Protein AF-A0A815MM92-F1 (afdb_monomer_lite)

Sequence (259 aa):
MQCITGAAGADNVPTDFCNRILTKQRSFNWAVLPDKPSSIDGNVRPFAVLITIRGVHNRTDYNSYNEYYMNVKNFFNSYIKQHAPEHLKHAWFSSPNFAFYGVQRELLSGSSSSLLVSLGIALVVLFLTSGNLFIAVYALITVTFAIAITVSVFVVLEWELGIIEGIVIVMAVGLSVDFVVHFGVGYIHIDPTDIDNERKKIEDQSKPNGNENDSKINTLRVMYRKQQVERTTRVRGSILRVGSAVFMAAFTTFAAGFS

Radius of gyration: 35.67 Å; chains: 1; bounding box: 82×48×97 Å

Foldseek 3Di:
DKKKKKKQQDDDDDPPNVPDDFDDDPQKTKDFDWDCQDPPPSDIDGRMIIIIGDDDDDDPDLVSVVVVVVVCVVVVLVCLVPPNDPSCSRMDIDIPSVVVSVVVVCCVVVVVVVVVVVVVVQLVVLCVVVVDNVVSVVVVVVVVVLLVVLVVVCVVVVHDDDPVSVVVSVVVVVLVVVLVVLLVVQLVPDDVVQLVVVLVVLVVVLPDDDDPVVNVVSVVVSVVVSVVSSNVSSNVRSCVPRVVVSVVVVVVVVVVVVD

Secondary structure (DSSP, 8-state):
-EEEEEESS-S---TTGGGTSPPPBTTEEEEEEEPPPPTTT-PPPEEEEEEEEEE------HHHHHHHHHHHHHHHHHHHHHHS-GGGTT-EEE-HHHHHHHHHHHHHHHHHHHHHHHHHHHHHHHHHHHS-HHHHHHHHHHHHHHHHHHHHHHHHTT----HHHHHHHHHHHHHHHHHHHHHHHHHHT--HHHHHHHHHHHHHHT---S-HHHHHHHHHHHHHHHHHHHHHHHHHHHHHHHHHHHHHHHHHHHHHTT-

Organism: NCBI:txid392033

InterPro domains:
  IPR052081 Dispatched hedgehog regulator [PTHR45951] (56-190)

Structure (mmCIF, N/CA/C/O backbone):
data_AF-A0A815MM92-F1
#
_entry.id   AF-A0A815MM92-F1
#
loop_
_atom_site.group_PDB
_atom_site.id
_atom_site.type_symbol
_atom_site.label_atom_id
_atom_site.label_alt_id
_atom_site.label_comp_id
_atom_site.label_asym_id
_atom_site.label_entity_id
_atom_site.label_seq_id
_atom_site.pdbx_PDB_ins_code
_atom_site.Cartn_x
_atom_site.Cartn_y
_atom_site.Cartn_z
_atom_site.occupancy
_atom_site.B_iso_or_equiv
_atom_site.auth_seq_id
_atom_site.auth_comp_id
_atom_site.auth_asym_id
_atom_site.auth_atom_id
_atom_site.pdbx_PDB_model_num
ATOM 1 N N . MET A 1 1 ? 20.564 8.941 -23.006 1.00 37.84 1 MET A N 1
ATOM 2 C CA . MET A 1 1 ? 21.027 8.289 -24.256 1.00 37.84 1 MET A CA 1
ATOM 3 C C . MET A 1 1 ? 20.521 6.855 -24.215 1.00 37.84 1 MET A C 1
ATOM 5 O O . MET A 1 1 ? 20.951 6.124 -23.335 1.00 37.84 1 MET A O 1
ATOM 9 N N . GLN A 1 2 ? 19.529 6.485 -25.027 1.00 48.94 2 GLN A N 1
ATOM 10 C CA . GLN A 1 2 ? 18.820 5.208 -24.869 1.00 48.94 2 GLN A CA 1
ATOM 11 C C . GLN A 1 2 ? 19.195 4.261 -26.005 1.00 48.94 2 GLN A C 1
ATOM 13 O O . GLN A 1 2 ? 19.052 4.624 -27.169 1.00 48.94 2 GLN A O 1
ATOM 18 N N . CYS A 1 3 ? 19.697 3.073 -25.678 1.00 48.16 3 CYS A N 1
ATOM 19 C CA . CYS A 1 3 ? 19.931 2.019 -26.659 1.00 48.16 3 CYS A CA 1
ATOM 20 C C . CYS A 1 3 ? 18.676 1.145 -26.746 1.00 48.16 3 CYS A C 1
ATOM 22 O O . CYS A 1 3 ? 18.177 0.666 -25.725 1.00 48.16 3 CYS A O 1
ATOM 24 N N . ILE A 1 4 ? 18.164 0.966 -27.958 1.00 52.31 4 ILE A N 1
ATOM 25 C CA . ILE A 1 4 ? 17.182 -0.065 -28.287 1.00 52.31 4 ILE A CA 1
ATOM 26 C C . ILE A 1 4 ? 17.974 -1.217 -28.883 1.00 52.31 4 ILE A C 1
ATOM 28 O O . ILE A 1 4 ? 18.659 -1.017 -29.884 1.00 52.31 4 ILE A O 1
ATOM 32 N N . THR A 1 5 ? 17.919 -2.382 -28.252 1.00 58.59 5 THR A N 1
ATOM 33 C CA . THR A 1 5 ? 18.541 -3.621 -28.714 1.00 58.59 5 THR A CA 1
ATOM 34 C C . THR A 1 5 ? 17.476 -4.506 -29.349 1.00 58.59 5 THR A C 1
ATOM 36 O O . THR A 1 5 ? 16.419 -4.715 -28.760 1.00 58.59 5 THR A O 1
ATOM 39 N N . GLY A 1 6 ? 17.729 -5.027 -30.546 1.00 55.09 6 GLY A N 1
ATOM 40 C CA . GLY A 1 6 ? 16.893 -6.061 -31.154 1.00 55.09 6 GLY A CA 1
ATOM 41 C C . GLY A 1 6 ? 17.712 -7.302 -31.458 1.00 55.09 6 GLY A C 1
ATOM 42 O O . GLY A 1 6 ? 18.762 -7.172 -32.084 1.00 55.09 6 GLY A O 1
ATOM 43 N N . ALA A 1 7 ? 17.257 -8.469 -30.998 1.00 56.56 7 ALA A N 1
ATOM 44 C CA . ALA A 1 7 ? 17.888 -9.757 -31.269 1.00 56.56 7 ALA A CA 1
ATOM 45 C C . ALA A 1 7 ? 16.854 -10.784 -31.749 1.00 56.56 7 ALA A C 1
ATOM 47 O O . ALA A 1 7 ? 15.701 -10.773 -31.319 1.00 56.56 7 ALA A O 1
ATOM 48 N N . ALA A 1 8 ? 17.270 -11.677 -32.643 1.00 48.94 8 ALA A N 1
ATOM 49 C CA . ALA A 1 8 ? 16.537 -12.897 -32.965 1.00 48.94 8 ALA A CA 1
ATOM 50 C C . ALA A 1 8 ? 17.222 -14.067 -32.245 1.00 48.94 8 ALA A C 1
ATOM 52 O O . ALA A 1 8 ? 18.425 -14.252 -32.415 1.00 48.94 8 ALA A O 1
ATOM 53 N N . GLY A 1 9 ? 16.468 -14.818 -31.434 1.00 45.91 9 GLY A N 1
ATOM 54 C CA . GLY A 1 9 ? 16.917 -16.091 -30.857 1.00 45.91 9 GLY A CA 1
ATOM 55 C C . GLY A 1 9 ? 17.782 -16.048 -29.590 1.00 45.91 9 GLY A C 1
ATOM 56 O O . GLY A 1 9 ? 18.390 -17.060 -29.296 1.00 45.91 9 GLY A O 1
ATOM 57 N N . ALA A 1 10 ? 17.861 -14.942 -28.837 1.00 44.91 10 ALA A N 1
ATOM 58 C CA . ALA A 1 10 ? 18.648 -14.885 -27.593 1.00 44.91 10 ALA A CA 1
ATOM 59 C C . ALA A 1 10 ? 17.791 -14.558 -26.359 1.00 44.91 10 ALA A C 1
ATOM 61 O O . ALA A 1 10 ? 17.026 -13.597 -26.384 1.00 44.91 10 ALA A O 1
ATOM 62 N N . ASP A 1 11 ? 17.971 -15.316 -25.276 1.00 41.22 11 ASP A N 1
ATOM 63 C CA . ASP A 1 11 ? 17.104 -15.259 -24.090 1.00 41.22 11 ASP A CA 1
ATOM 64 C C . ASP A 1 11 ? 17.710 -14.408 -22.959 1.00 41.22 11 ASP A C 1
ATOM 66 O O . ASP A 1 11 ? 16.995 -14.000 -22.053 1.00 41.22 11 ASP A O 1
ATOM 70 N N . ASN A 1 12 ? 19.023 -14.131 -22.982 1.00 48.09 12 ASN A N 1
ATOM 71 C CA . ASN A 1 12 ? 19.742 -13.499 -21.866 1.00 48.09 12 ASN A CA 1
ATOM 72 C C . ASN A 1 12 ? 20.977 -12.699 -22.329 1.00 48.09 12 ASN A C 1
ATOM 74 O O . ASN A 1 12 ? 22.109 -13.176 -22.243 1.00 48.09 12 ASN A O 1
ATOM 78 N N . VAL A 1 13 ? 20.779 -11.465 -22.808 1.00 49.31 13 VAL A N 1
ATOM 79 C CA . VAL A 1 13 ? 21.885 -10.537 -23.123 1.00 49.31 13 VAL A CA 1
ATOM 80 C C . VAL A 1 13 ? 22.122 -9.595 -21.929 1.00 49.31 13 VAL A C 1
ATOM 82 O O . VAL A 1 13 ? 21.205 -8.854 -21.570 1.00 49.31 13 VAL A O 1
ATOM 85 N N . PRO A 1 14 ? 23.322 -9.581 -21.312 1.00 49.22 14 PRO A N 1
ATOM 86 C CA . PRO A 1 14 ? 23.635 -8.698 -20.185 1.00 49.22 14 PRO A CA 1
ATOM 87 C C . PRO A 1 14 ? 23.475 -7.211 -20.536 1.00 49.22 14 PRO A C 1
ATOM 89 O O . PRO A 1 14 ? 23.886 -6.769 -21.610 1.00 49.22 14 PRO A O 1
ATOM 92 N N . THR A 1 15 ? 22.942 -6.411 -19.610 1.00 49.78 15 THR A N 1
ATOM 93 C CA . THR A 1 15 ? 22.696 -4.964 -19.789 1.00 49.78 15 THR A CA 1
ATOM 94 C C . THR A 1 15 ? 23.968 -4.143 -20.049 1.00 49.78 15 THR A C 1
ATOM 96 O O . THR A 1 15 ? 23.888 -3.083 -20.666 1.00 49.78 15 THR A O 1
ATOM 99 N N . ASP A 1 16 ? 25.141 -4.655 -19.660 1.00 48.41 16 ASP A N 1
ATOM 100 C CA . ASP A 1 16 ? 26.455 -4.006 -19.825 1.00 48.41 16 ASP A CA 1
ATOM 101 C C . ASP A 1 16 ? 27.210 -4.445 -21.104 1.00 48.41 16 ASP A C 1
ATOM 103 O O . ASP A 1 16 ? 28.318 -4.000 -21.413 1.00 48.41 16 ASP A O 1
ATOM 107 N N . PHE A 1 17 ? 26.592 -5.312 -21.913 1.00 50.09 17 PHE A N 1
ATOM 108 C CA . PHE A 1 17 ? 27.175 -5.828 -23.156 1.00 50.09 17 PHE A CA 1
ATOM 109 C C . PHE A 1 17 ? 27.373 -4.737 -24.228 1.00 50.09 17 PHE A C 1
ATOM 111 O O . PHE A 1 17 ? 28.244 -4.847 -25.094 1.00 50.09 17 PHE A O 1
ATOM 118 N N . CYS A 1 18 ? 26.617 -3.637 -24.138 1.00 49.97 18 CYS A N 1
ATOM 119 C CA . CYS A 1 18 ? 26.662 -2.516 -25.080 1.00 49.97 18 CYS A CA 1
ATOM 120 C C . CYS A 1 18 ? 28.033 -1.820 -25.167 1.00 49.97 18 CYS A C 1
ATOM 122 O O . CYS A 1 18 ? 28.319 -1.187 -26.182 1.00 49.97 18 CYS A O 1
ATOM 124 N N . ASN A 1 19 ? 28.879 -1.915 -24.136 1.00 50.03 19 ASN A N 1
ATOM 125 C CA . ASN A 1 19 ? 30.126 -1.148 -24.065 1.00 50.03 19 ASN A CA 1
ATOM 126 C C . ASN A 1 19 ? 31.356 -1.862 -24.646 1.00 50.03 19 ASN A C 1
ATOM 128 O O . ASN A 1 19 ? 32.347 -1.192 -24.929 1.00 50.03 19 ASN A O 1
ATOM 132 N N . ARG A 1 20 ? 31.332 -3.191 -24.827 1.00 48.69 20 ARG A N 1
ATOM 133 C CA . ARG A 1 20 ? 32.568 -3.960 -25.082 1.00 48.69 20 ARG A CA 1
ATOM 134 C C . ARG A 1 20 ? 32.818 -4.407 -26.526 1.00 48.69 20 ARG A C 1
ATOM 136 O O . ARG A 1 20 ? 33.967 -4.703 -26.828 1.00 48.69 20 ARG A O 1
ATOM 143 N N . ILE A 1 21 ? 31.811 -4.476 -27.409 1.00 49.16 21 ILE A N 1
ATOM 144 C CA . ILE A 1 21 ? 31.957 -5.196 -28.704 1.00 49.16 21 ILE A CA 1
ATOM 145 C C . ILE A 1 21 ? 31.565 -4.375 -29.955 1.00 49.16 21 ILE A C 1
ATOM 147 O O . ILE A 1 21 ? 31.746 -4.825 -31.082 1.00 49.16 21 ILE A O 1
ATOM 151 N N . LEU A 1 22 ? 31.076 -3.139 -29.823 1.00 48.75 22 LEU A N 1
ATOM 152 C CA . LEU A 1 22 ? 30.512 -2.419 -30.974 1.00 48.75 22 LEU A CA 1
ATOM 153 C C . LEU A 1 22 ? 31.569 -1.674 -31.814 1.00 48.75 22 LEU A C 1
ATOM 155 O O . LEU A 1 22 ? 32.159 -0.690 -31.367 1.00 48.75 22 LEU A O 1
ATOM 159 N N . THR A 1 23 ? 31.739 -2.083 -33.076 1.00 49.56 23 THR A N 1
ATOM 160 C CA . THR A 1 23 ? 32.402 -1.274 -34.112 1.00 49.56 23 THR A CA 1
ATOM 161 C C . THR A 1 23 ? 31.518 -0.084 -34.487 1.00 49.56 23 THR A C 1
ATOM 163 O O . THR A 1 23 ? 30.346 -0.240 -34.828 1.00 49.56 23 THR A O 1
ATOM 166 N N . LYS A 1 24 ? 32.077 1.124 -34.386 1.00 40.59 24 LYS A N 1
ATOM 167 C CA . LYS A 1 24 ? 31.348 2.399 -34.403 1.00 40.59 24 LYS A CA 1
ATOM 168 C C . LYS A 1 24 ? 31.185 2.934 -35.828 1.00 40.59 24 LYS A C 1
ATOM 170 O O . LYS A 1 24 ? 32.172 3.327 -36.442 1.00 40.59 24 LYS A O 1
ATOM 175 N N . GLN A 1 25 ? 29.951 3.082 -36.311 1.00 39.94 25 GLN A N 1
ATOM 176 C CA . GLN A 1 25 ? 29.673 3.870 -37.518 1.00 39.94 25 GLN A CA 1
ATOM 177 C C . GLN A 1 25 ? 28.360 4.656 -37.349 1.00 39.94 25 GLN A C 1
ATOM 179 O O . GLN A 1 25 ? 27.300 4.074 -37.189 1.00 39.94 25 GLN A O 1
ATOM 184 N N . ARG A 1 26 ? 28.466 5.998 -37.290 1.00 48.41 26 ARG A N 1
ATOM 185 C CA . ARG A 1 26 ? 27.377 7.009 -37.215 1.00 48.41 26 ARG A CA 1
ATOM 186 C C . ARG A 1 26 ? 26.007 6.481 -36.713 1.00 48.41 26 ARG A C 1
ATOM 188 O O . ARG A 1 26 ? 25.155 6.110 -37.501 1.00 48.41 26 ARG A O 1
ATOM 195 N N . SER A 1 27 ? 25.810 6.522 -35.390 1.00 53.69 27 SER A N 1
ATOM 196 C CA . SER A 1 27 ? 24.555 6.283 -34.631 1.00 53.69 27 SER A CA 1
ATOM 197 C C . SER A 1 27 ? 23.902 4.890 -34.659 1.00 53.69 27 SER A C 1
ATOM 199 O O . SER A 1 27 ? 23.012 4.649 -33.839 1.00 53.69 27 SER A O 1
ATOM 201 N N . PHE A 1 28 ? 24.381 3.967 -35.491 1.00 57.97 28 PHE A N 1
ATOM 202 C CA . PHE A 1 28 ? 23.883 2.598 -35.612 1.00 57.97 28 PHE A CA 1
ATOM 203 C C . PHE A 1 28 ? 25.017 1.614 -35.326 1.00 57.97 28 PHE A C 1
ATOM 205 O O . PHE A 1 28 ? 26.075 1.699 -35.945 1.00 57.97 28 PHE A O 1
ATOM 212 N N . ASN A 1 29 ? 24.820 0.675 -34.400 1.00 66.12 29 ASN A N 1
ATOM 213 C CA . ASN A 1 29 ? 25.790 -0.407 -34.217 1.00 66.12 29 ASN A CA 1
ATOM 214 C C . ASN A 1 29 ? 25.081 -1.749 -34.290 1.00 66.12 29 ASN A C 1
ATOM 216 O O . ASN A 1 29 ? 24.009 -1.913 -33.709 1.00 66.12 29 ASN A O 1
ATOM 220 N N . TRP A 1 30 ? 25.703 -2.712 -34.951 1.00 68.31 30 TRP A N 1
ATOM 221 C CA . TRP A 1 30 ? 25.217 -4.078 -35.032 1.00 68.31 30 TRP A CA 1
ATOM 222 C C . TRP A 1 30 ? 26.349 -5.036 -34.673 1.00 68.31 30 TRP A C 1
ATOM 224 O O . TRP A 1 30 ? 27.524 -4.715 -34.852 1.00 68.31 30 TRP A O 1
ATOM 234 N N . ALA A 1 31 ? 25.996 -6.193 -34.134 1.00 67.31 31 ALA A N 1
ATOM 235 C CA . ALA A 1 31 ? 26.934 -7.259 -33.824 1.00 67.31 31 ALA A CA 1
ATOM 236 C C . ALA A 1 31 ? 26.281 -8.606 -34.119 1.00 67.31 31 ALA A C 1
ATOM 238 O O . ALA A 1 31 ? 25.081 -8.781 -33.912 1.00 67.31 31 ALA A O 1
ATOM 239 N N . VAL A 1 32 ? 27.072 -9.563 -34.590 1.00 68.94 32 VAL A N 1
ATOM 240 C CA . VAL A 1 32 ? 26.635 -10.948 -34.767 1.00 68.94 32 VAL A CA 1
ATOM 241 C C . VAL A 1 32 ? 27.245 -11.758 -33.637 1.00 68.94 32 VAL A C 1
ATOM 243 O O . VAL A 1 32 ? 28.461 -11.750 -33.452 1.00 68.94 32 VAL A O 1
ATOM 246 N N . LEU A 1 33 ? 26.394 -12.409 -32.852 1.00 66.75 33 LEU A N 1
ATOM 247 C CA . LEU A 1 33 ? 26.808 -13.259 -31.752 1.00 66.75 33 LEU A CA 1
ATOM 248 C C . LEU A 1 33 ? 27.174 -14.643 -32.301 1.00 66.75 33 LEU A C 1
ATOM 250 O O . LEU A 1 33 ? 26.326 -15.285 -32.932 1.00 66.75 33 LEU A O 1
ATOM 254 N N . PRO A 1 34 ? 28.418 -15.098 -32.091 1.00 64.12 34 PRO A N 1
ATOM 255 C CA . PRO A 1 34 ? 28.815 -16.452 -32.437 1.00 64.12 34 PRO A CA 1
ATOM 256 C C . PRO A 1 34 ? 28.162 -17.469 -31.494 1.00 64.12 34 PRO A C 1
ATOM 258 O O . PRO A 1 34 ? 28.028 -17.217 -30.296 1.00 64.12 34 PRO A O 1
ATOM 261 N N . ASP A 1 35 ? 27.790 -18.626 -32.033 1.00 64.75 35 ASP A N 1
ATOM 262 C CA . ASP A 1 35 ? 27.445 -19.814 -31.254 1.00 64.75 35 ASP A CA 1
ATOM 263 C C . ASP A 1 35 ? 28.711 -20.467 -30.666 1.00 64.75 35 ASP A C 1
ATOM 265 O O . ASP A 1 35 ? 29.841 -20.170 -31.077 1.00 64.75 35 ASP A O 1
ATOM 269 N N . LYS A 1 36 ? 28.540 -21.401 -29.726 1.00 64.69 36 LYS A N 1
ATOM 270 C CA . LYS A 1 36 ? 29.633 -22.283 -29.300 1.00 64.69 36 LYS A CA 1
ATOM 271 C C . LYS A 1 36 ? 30.181 -23.041 -30.521 1.00 64.69 36 LYS A C 1
ATOM 273 O O . LYS A 1 36 ? 29.403 -23.444 -31.388 1.00 64.69 36 LYS A O 1
ATOM 278 N N . PRO A 1 37 ? 31.507 -23.253 -30.611 1.00 64.62 37 PRO A N 1
ATOM 279 C CA . PRO A 1 37 ? 32.090 -23.992 -31.722 1.00 64.62 37 PRO A CA 1
ATOM 280 C C . PRO A 1 37 ? 31.487 -25.396 -31.782 1.00 64.62 37 PRO A C 1
ATOM 282 O O . PRO A 1 37 ? 31.366 -26.083 -30.765 1.00 64.62 37 PRO A O 1
ATOM 285 N N . SER A 1 38 ? 31.084 -25.807 -32.983 1.00 62.41 38 SER A N 1
ATOM 286 C CA . SER A 1 38 ? 30.517 -27.138 -33.199 1.00 62.41 38 SER A CA 1
ATOM 287 C C . SER A 1 38 ? 31.538 -28.220 -32.830 1.00 62.41 38 SER A C 1
ATOM 289 O O . SER A 1 38 ? 32.693 -28.166 -33.247 1.00 62.41 38 SER A O 1
ATOM 291 N N . SER A 1 39 ? 31.109 -29.226 -32.063 1.00 64.56 39 SER A N 1
ATOM 292 C CA . SER A 1 39 ? 31.997 -30.306 -31.596 1.00 64.56 39 SER A CA 1
ATOM 293 C C . SER A 1 39 ? 32.504 -31.225 -32.718 1.00 6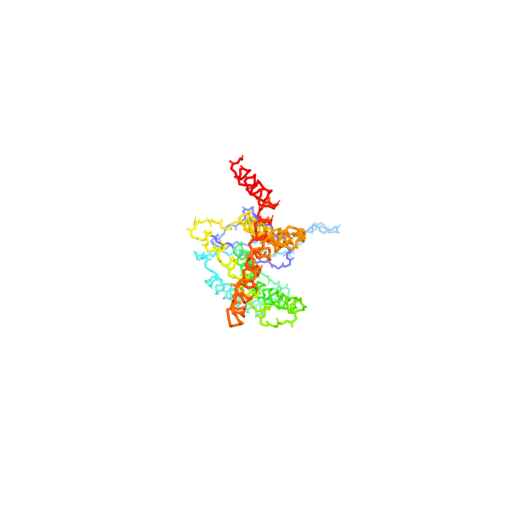4.56 39 SER A C 1
ATOM 295 O O . SER A 1 39 ? 33.361 -32.064 -32.461 1.00 64.56 39 SER A O 1
ATOM 297 N N . ILE A 1 40 ? 31.951 -31.100 -33.928 1.00 69.62 40 ILE A N 1
ATOM 298 C CA . ILE A 1 40 ? 32.231 -31.968 -35.080 1.00 69.62 40 ILE A CA 1
ATOM 299 C C . ILE A 1 40 ? 33.187 -31.271 -36.061 1.00 69.62 40 ILE A C 1
ATOM 301 O O . ILE A 1 40 ? 34.144 -31.891 -36.518 1.00 69.62 40 ILE A O 1
ATOM 305 N N . ASP A 1 41 ? 32.988 -29.973 -36.321 1.00 77.06 41 ASP A N 1
ATOM 306 C CA . ASP A 1 41 ? 33.691 -29.258 -37.397 1.00 77.06 41 ASP A CA 1
ATOM 307 C C . ASP A 1 41 ? 34.643 -28.176 -36.854 1.00 77.06 41 ASP A C 1
ATOM 309 O O . ASP A 1 41 ? 35.378 -27.548 -37.615 1.00 77.06 41 ASP A O 1
ATOM 313 N N . GLY A 1 42 ? 34.564 -27.861 -35.554 1.00 72.50 42 GLY A N 1
ATOM 314 C CA . GLY A 1 42 ? 35.261 -26.733 -34.923 1.00 72.50 42 GLY A CA 1
ATOM 315 C C . GLY A 1 42 ? 34.789 -25.350 -35.396 1.00 72.50 42 GLY A C 1
ATOM 316 O O . GLY A 1 42 ? 35.248 -24.333 -34.879 1.00 72.50 42 GLY A O 1
ATOM 317 N N . ASN A 1 43 ? 33.864 -25.291 -36.360 1.00 70.88 43 ASN A N 1
ATOM 318 C CA . ASN A 1 43 ? 33.441 -24.048 -36.988 1.00 70.88 43 ASN A CA 1
ATOM 319 C C . ASN A 1 43 ? 32.397 -23.312 -36.135 1.00 70.88 43 ASN A C 1
ATOM 321 O O . ASN A 1 43 ? 31.522 -23.936 -35.519 1.00 70.88 43 ASN A O 1
ATOM 325 N N . VAL A 1 44 ? 32.486 -21.982 -36.133 1.00 70.31 44 VAL A N 1
ATOM 326 C CA . VAL A 1 44 ? 31.617 -21.074 -35.375 1.00 70.31 44 VAL A CA 1
ATOM 327 C C . VAL A 1 44 ? 30.521 -20.553 -36.298 1.00 70.31 44 VAL A C 1
ATOM 329 O O . VAL A 1 44 ? 30.804 -19.950 -37.333 1.00 70.31 44 VAL A O 1
ATOM 332 N N . ARG A 1 45 ? 29.257 -20.783 -35.935 1.00 74.00 45 ARG A N 1
ATOM 333 C CA . ARG A 1 45 ? 28.092 -20.322 -36.704 1.00 74.00 45 ARG A CA 1
ATOM 334 C C . ARG A 1 45 ? 27.462 -19.106 -36.017 1.00 74.00 45 ARG A C 1
ATOM 336 O O . ARG A 1 45 ? 27.545 -19.004 -34.796 1.00 74.00 45 ARG A O 1
ATOM 343 N N . PRO A 1 46 ? 26.859 -18.165 -36.759 1.00 69.31 46 PRO A N 1
ATOM 344 C CA . PRO A 1 46 ? 26.155 -17.046 -36.147 1.00 69.31 46 PRO A CA 1
ATOM 345 C C . PRO A 1 46 ? 24.849 -17.531 -35.501 1.00 69.31 46 PRO A C 1
ATOM 347 O O . PRO A 1 46 ? 24.027 -18.152 -36.169 1.00 69.31 46 PRO A O 1
ATOM 350 N N . PHE A 1 47 ? 24.665 -17.235 -34.215 1.00 73.06 47 PHE A N 1
ATOM 351 C CA . PHE A 1 47 ? 23.486 -17.622 -33.433 1.00 73.06 47 PHE A CA 1
ATOM 352 C C . PHE A 1 47 ? 22.434 -16.508 -33.380 1.00 73.06 47 PHE A C 1
ATOM 354 O O . PHE A 1 47 ? 21.244 -16.767 -33.532 1.00 73.06 47 PHE A O 1
ATOM 361 N N . ALA A 1 48 ? 22.868 -15.257 -33.202 1.00 73.00 48 ALA A N 1
ATOM 362 C CA . ALA A 1 48 ? 21.966 -14.116 -33.079 1.00 73.00 48 ALA A CA 1
ATOM 363 C C . ALA A 1 48 ? 22.560 -12.854 -33.710 1.00 73.00 48 ALA A C 1
ATOM 365 O O . ALA A 1 48 ? 23.772 -12.652 -33.723 1.00 73.00 48 ALA A O 1
ATOM 366 N N . VAL A 1 49 ? 21.694 -11.974 -34.210 1.00 74.75 49 VAL A N 1
ATOM 367 C CA . VAL A 1 49 ? 22.078 -10.651 -34.717 1.00 74.75 49 VAL A CA 1
ATOM 368 C C . VAL A 1 49 ? 21.513 -9.603 -33.777 1.00 74.75 49 VAL A C 1
ATOM 370 O O . VAL A 1 49 ? 20.303 -9.553 -33.587 1.00 74.75 49 VAL A O 1
ATOM 373 N N . LEU A 1 50 ? 22.382 -8.779 -33.201 1.00 73.75 50 LEU A N 1
ATOM 374 C CA . LEU A 1 50 ? 22.023 -7.667 -32.336 1.00 73.75 50 LEU A CA 1
ATOM 375 C C . LEU A 1 50 ? 22.080 -6.367 -33.130 1.00 73.75 50 LEU A C 1
ATOM 377 O O . LEU A 1 50 ? 23.127 -6.015 -33.671 1.00 73.75 50 LEU A O 1
ATOM 381 N N . ILE A 1 51 ? 20.983 -5.621 -33.145 1.00 76.31 51 ILE A N 1
ATOM 382 C CA . ILE A 1 51 ? 20.920 -4.279 -33.722 1.00 76.31 51 ILE A CA 1
ATOM 383 C C . ILE A 1 51 ? 20.705 -3.276 -32.596 1.00 76.31 51 ILE A C 1
ATOM 385 O O . ILE A 1 51 ? 19.789 -3.436 -31.793 1.00 76.31 51 ILE A O 1
ATOM 389 N N . THR A 1 52 ? 21.544 -2.243 -32.541 1.00 71.44 52 THR A N 1
ATOM 390 C CA . THR A 1 52 ? 21.461 -1.170 -31.549 1.00 71.44 52 THR A CA 1
ATOM 391 C C . THR A 1 52 ? 21.162 0.167 -32.211 1.00 71.44 52 THR A C 1
ATOM 393 O O . THR A 1 52 ? 21.894 0.631 -33.091 1.00 71.44 52 THR A O 1
ATOM 396 N N . ILE A 1 53 ? 20.082 0.801 -31.760 1.00 72.75 53 ILE A N 1
ATOM 397 C CA . ILE A 1 53 ? 19.645 2.116 -32.232 1.00 72.75 53 ILE A CA 1
ATOM 398 C C . ILE A 1 53 ? 19.655 3.073 -31.047 1.00 72.75 53 ILE A C 1
ATOM 400 O O . ILE A 1 53 ? 19.135 2.754 -29.976 1.00 72.75 53 ILE A O 1
ATOM 404 N N . ARG A 1 54 ? 20.250 4.256 -31.226 1.00 69.94 54 ARG A N 1
ATOM 405 C CA . ARG A 1 54 ? 20.215 5.312 -30.210 1.00 69.94 54 ARG A CA 1
ATOM 406 C C . ARG A 1 54 ? 18.973 6.182 -30.380 1.00 69.94 54 ARG A C 1
ATOM 408 O O . ARG A 1 54 ? 18.889 6.956 -31.328 1.00 69.94 54 ARG A O 1
ATOM 415 N N . GLY A 1 55 ? 18.046 6.076 -29.432 1.00 66.44 55 GLY A N 1
ATOM 416 C CA . GLY A 1 55 ? 16.885 6.953 -29.289 1.00 66.44 55 GLY A CA 1
ATOM 417 C C . GLY A 1 55 ? 17.119 8.053 -28.249 1.00 66.44 55 GLY A C 1
ATOM 418 O O . GLY A 1 55 ? 17.855 7.870 -27.270 1.00 66.44 55 GLY A O 1
ATOM 419 N N . VAL A 1 56 ? 16.484 9.208 -28.457 1.00 64.25 56 VAL A N 1
ATOM 420 C CA . VAL A 1 56 ? 16.432 10.301 -27.479 1.00 64.25 56 VAL A CA 1
ATOM 421 C C . VAL A 1 56 ? 14.980 10.479 -27.049 1.00 64.25 56 VAL A C 1
ATOM 423 O O . VAL A 1 56 ? 14.208 11.153 -27.722 1.00 64.25 56 VAL A O 1
ATOM 426 N N . HIS A 1 57 ? 14.609 9.863 -25.927 1.00 67.44 57 HIS A N 1
ATOM 427 C CA . HIS A 1 57 ? 13.371 10.173 -25.221 1.00 67.44 57 HIS A CA 1
ATOM 428 C C . HIS A 1 57 ? 13.728 10.708 -23.832 1.00 67.44 57 HIS A C 1
ATOM 430 O O . HIS A 1 57 ? 14.496 10.078 -23.108 1.00 67.44 57 HIS A O 1
ATOM 436 N N . ASN A 1 58 ? 13.251 11.915 -23.513 1.00 64.00 58 ASN A N 1
ATOM 437 C CA . ASN A 1 58 ? 13.665 12.669 -22.321 1.00 64.00 58 ASN A CA 1
ATOM 438 C C . ASN A 1 58 ? 12.544 12.828 -21.280 1.00 64.00 58 ASN A C 1
ATOM 440 O O . ASN A 1 58 ? 12.753 13.473 -20.260 1.00 64.00 58 ASN A O 1
ATOM 444 N N . ARG A 1 59 ? 11.348 12.289 -21.545 1.00 70.44 59 ARG A N 1
ATOM 445 C CA . ARG A 1 59 ? 10.234 12.311 -20.587 1.00 70.44 59 ARG A CA 1
ATOM 446 C C . ARG A 1 59 ? 10.222 11.027 -19.778 1.00 70.44 59 ARG A C 1
ATOM 448 O O . ARG A 1 59 ? 10.558 9.987 -20.329 1.00 70.44 59 ARG A O 1
ATOM 455 N N . THR A 1 60 ? 9.846 11.114 -18.505 1.00 71.56 60 THR A N 1
ATOM 456 C CA . THR A 1 60 ? 9.739 9.989 -17.556 1.00 71.56 60 THR A CA 1
ATOM 457 C C . THR A 1 60 ? 8.295 9.592 -17.252 1.00 71.56 60 THR A C 1
ATOM 459 O O . THR A 1 60 ? 8.064 8.628 -16.530 1.00 71.56 60 THR A O 1
ATOM 462 N N . ASP A 1 61 ? 7.318 10.293 -17.826 1.00 82.81 61 ASP A N 1
ATOM 463 C CA . ASP A 1 61 ? 5.899 10.057 -17.561 1.00 82.81 61 ASP A CA 1
ATOM 464 C C . ASP A 1 61 ? 5.415 8.740 -18.182 1.00 82.81 61 ASP A C 1
ATOM 466 O O . ASP A 1 61 ? 5.713 8.445 -19.344 1.00 82.81 61 ASP A O 1
ATOM 470 N N . TYR A 1 62 ? 4.577 8.002 -17.447 1.00 85.31 62 TYR A N 1
ATOM 471 C CA . TYR A 1 62 ? 3.989 6.741 -17.912 1.00 85.31 62 TYR A CA 1
ATOM 472 C C . TYR A 1 62 ? 3.241 6.888 -19.241 1.00 85.31 62 TYR A C 1
ATOM 474 O O . TYR A 1 62 ? 3.457 6.103 -20.159 1.00 85.31 62 TYR A O 1
ATOM 482 N N . ASN A 1 63 ? 2.379 7.905 -19.359 1.00 87.94 63 ASN A N 1
ATOM 483 C CA . ASN A 1 63 ? 1.546 8.107 -20.548 1.00 87.94 63 ASN A CA 1
ATOM 484 C C . ASN A 1 63 ? 2.399 8.385 -21.792 1.00 87.94 63 ASN A C 1
ATOM 486 O O . ASN A 1 63 ? 2.204 7.744 -22.825 1.00 87.94 63 ASN A O 1
ATOM 490 N N . SER A 1 64 ? 3.383 9.280 -21.657 1.00 86.31 64 SER A N 1
ATOM 491 C CA . SER A 1 64 ? 4.353 9.609 -22.707 1.00 86.31 64 SER A CA 1
ATOM 492 C C . SER A 1 64 ? 5.135 8.361 -23.152 1.00 86.31 64 SER A C 1
ATOM 494 O O . SER A 1 64 ? 5.262 8.091 -24.348 1.00 86.31 64 SER A O 1
ATOM 496 N N . TYR A 1 65 ? 5.608 7.553 -22.194 1.00 85.50 65 TYR A N 1
ATOM 497 C CA . TYR A 1 65 ? 6.329 6.309 -22.478 1.00 85.50 65 TYR A CA 1
ATOM 498 C C . TYR A 1 65 ? 5.450 5.220 -23.095 1.00 85.50 65 TYR A C 1
ATOM 500 O O . TYR A 1 65 ? 5.920 4.499 -23.975 1.00 85.50 65 TYR A O 1
ATOM 508 N N . ASN A 1 66 ? 4.196 5.091 -22.657 1.00 89.69 66 ASN A N 1
ATOM 509 C CA . ASN A 1 66 ? 3.240 4.127 -23.197 1.00 89.69 66 ASN A CA 1
ATOM 510 C C . ASN A 1 66 ? 2.951 4.422 -24.673 1.00 89.69 66 ASN A C 1
ATOM 512 O O . ASN A 1 66 ? 3.017 3.516 -25.501 1.00 89.69 66 ASN A O 1
ATOM 516 N N . GLU A 1 67 ? 2.702 5.686 -25.023 1.00 88.69 67 GLU A N 1
ATOM 517 C CA . GLU A 1 67 ? 2.490 6.097 -26.413 1.00 88.69 67 GLU A CA 1
ATOM 518 C C . GLU A 1 67 ? 3.724 5.800 -27.277 1.00 88.69 67 GLU A C 1
ATOM 520 O O . GLU A 1 67 ? 3.619 5.167 -28.332 1.00 88.69 67 GLU A O 1
ATOM 525 N N . TYR A 1 68 ? 4.914 6.171 -26.796 1.00 85.56 68 TYR A N 1
ATOM 526 C CA . TYR A 1 68 ? 6.170 5.879 -27.483 1.00 85.56 68 TYR A CA 1
ATOM 527 C C . TYR A 1 68 ? 6.390 4.371 -27.679 1.00 85.56 68 TYR A C 1
ATOM 529 O O . TYR A 1 68 ? 6.683 3.924 -28.791 1.00 85.56 68 TYR A O 1
ATOM 537 N N . TYR A 1 69 ? 6.203 3.571 -26.626 1.00 86.81 69 TYR A N 1
ATOM 538 C CA . TYR A 1 69 ? 6.339 2.116 -26.678 1.00 86.81 69 TYR A CA 1
ATOM 539 C C . TYR A 1 69 ? 5.359 1.495 -27.678 1.00 86.81 69 TYR A C 1
ATOM 541 O O . TYR A 1 69 ? 5.758 0.647 -28.475 1.00 86.81 69 TYR A O 1
ATOM 549 N N . MET A 1 70 ? 4.096 1.929 -27.681 1.00 89.75 70 MET A N 1
ATOM 550 C CA . MET A 1 70 ? 3.081 1.418 -28.604 1.00 89.75 70 MET A CA 1
ATOM 551 C C . MET A 1 70 ? 3.384 1.794 -30.055 1.00 89.75 70 MET A C 1
ATOM 553 O O . MET A 1 70 ? 3.259 0.943 -30.934 1.00 89.75 70 MET A O 1
ATOM 557 N N . ASN A 1 71 ? 3.867 3.010 -30.312 1.00 89.44 71 ASN A N 1
ATOM 558 C CA . ASN A 1 71 ? 4.293 3.429 -31.648 1.00 89.44 71 ASN A CA 1
ATOM 559 C C . ASN A 1 71 ? 5.459 2.577 -32.165 1.00 89.44 71 ASN A C 1
ATOM 561 O O . ASN A 1 71 ? 5.392 2.045 -33.276 1.00 89.44 71 ASN A O 1
ATOM 565 N N . VAL A 1 72 ? 6.493 2.372 -31.342 1.00 86.88 72 VAL A N 1
ATOM 566 C CA . VAL A 1 72 ? 7.637 1.514 -31.689 1.00 86.88 72 VAL A CA 1
ATOM 567 C C . VAL A 1 72 ? 7.190 0.068 -31.896 1.00 86.88 72 VAL A C 1
ATOM 569 O O . VAL A 1 72 ? 7.565 -0.550 -32.890 1.00 86.88 72 VAL A O 1
ATOM 572 N N . LYS A 1 73 ? 6.346 -0.465 -31.008 1.00 88.38 73 LYS A N 1
ATOM 573 C CA . LYS A 1 73 ? 5.817 -1.830 -31.093 1.00 88.38 73 LYS A CA 1
ATOM 574 C C . LYS A 1 73 ? 5.006 -2.051 -32.364 1.00 88.38 73 LYS A C 1
ATOM 576 O O . LYS A 1 73 ? 5.188 -3.065 -33.034 1.00 88.38 73 LYS A O 1
ATOM 581 N N . ASN A 1 74 ? 4.126 -1.116 -32.707 1.00 91.12 74 ASN A N 1
ATOM 582 C CA . ASN A 1 74 ? 3.274 -1.209 -33.889 1.00 91.12 74 ASN A CA 1
ATOM 583 C C . ASN A 1 74 ? 4.096 -1.116 -35.174 1.00 91.12 74 ASN A C 1
ATOM 585 O O . ASN A 1 74 ? 3.902 -1.934 -36.075 1.00 91.12 74 ASN A O 1
ATOM 589 N N . PHE A 1 75 ? 5.051 -0.184 -35.234 1.00 88.19 75 PHE A N 1
ATOM 590 C CA . PHE A 1 75 ? 5.992 -0.088 -36.346 1.00 88.19 75 PHE A CA 1
ATOM 591 C C . PHE A 1 75 ? 6.808 -1.377 -36.495 1.00 88.19 75 PHE A C 1
ATOM 593 O O . PHE A 1 75 ? 6.803 -1.983 -37.563 1.00 88.19 75 PHE A O 1
ATOM 600 N N . PHE A 1 76 ? 7.443 -1.841 -35.416 1.00 86.50 76 PHE A N 1
ATOM 601 C CA . PHE A 1 76 ? 8.307 -3.020 -35.423 1.00 86.50 76 PHE A CA 1
ATOM 602 C C . PHE A 1 76 ? 7.548 -4.285 -35.835 1.00 86.50 76 PHE A C 1
ATOM 604 O O . PHE A 1 76 ? 7.965 -4.988 -36.753 1.00 86.50 76 PHE A O 1
ATOM 611 N N . ASN A 1 77 ? 6.390 -4.542 -35.224 1.00 88.38 77 ASN A N 1
ATOM 612 C CA . ASN A 1 77 ? 5.579 -5.716 -35.542 1.00 88.38 77 ASN A CA 1
ATOM 613 C C . ASN A 1 77 ? 5.073 -5.694 -36.987 1.00 88.38 77 ASN A C 1
ATOM 615 O O . ASN A 1 77 ? 5.014 -6.741 -37.629 1.00 88.38 77 ASN A O 1
ATOM 619 N N . SER A 1 78 ? 4.704 -4.521 -37.504 1.00 87.12 78 SER A N 1
ATOM 620 C CA . SER A 1 78 ? 4.254 -4.384 -38.893 1.00 87.12 78 SER A CA 1
ATOM 621 C C . SER A 1 78 ? 5.413 -4.582 -39.869 1.00 87.12 78 SER A C 1
ATOM 623 O O . SER A 1 78 ? 5.271 -5.299 -40.859 1.00 87.12 78 SER A O 1
ATOM 625 N N . TYR A 1 79 ? 6.579 -4.015 -39.555 1.00 85.31 79 TYR A N 1
ATOM 626 C CA . TYR A 1 79 ? 7.778 -4.108 -40.380 1.00 85.31 79 TYR A CA 1
ATOM 627 C C . TYR A 1 79 ? 8.302 -5.546 -40.474 1.00 85.31 79 TYR A C 1
ATOM 629 O O . TYR A 1 79 ? 8.519 -6.042 -41.578 1.00 85.31 79 TYR A O 1
ATOM 637 N N . ILE A 1 80 ? 8.429 -6.245 -39.338 1.00 86.12 80 ILE A N 1
ATOM 638 C CA . ILE A 1 80 ? 8.889 -7.641 -39.287 1.00 86.12 80 ILE A CA 1
ATOM 639 C C . ILE A 1 80 ? 7.921 -8.571 -40.025 1.00 86.12 80 ILE A C 1
ATOM 641 O O . ILE A 1 80 ? 8.357 -9.429 -40.786 1.00 86.12 80 ILE A O 1
ATOM 645 N N . LYS A 1 81 ? 6.604 -8.383 -39.876 1.00 85.75 81 LYS A N 1
ATOM 646 C CA . LYS A 1 81 ? 5.617 -9.213 -40.584 1.00 85.75 81 LYS A CA 1
ATOM 647 C C . LYS A 1 81 ? 5.690 -9.076 -42.106 1.00 85.75 81 LYS A C 1
ATOM 649 O O . LYS A 1 81 ? 5.453 -10.064 -42.795 1.00 85.75 81 LYS A O 1
ATOM 654 N N . GLN A 1 82 ? 5.982 -7.878 -42.615 1.00 85.62 82 GLN A N 1
ATOM 655 C CA . GLN A 1 82 ? 5.974 -7.590 -44.053 1.00 85.62 82 GLN A CA 1
ATOM 656 C C . GLN A 1 82 ? 7.318 -7.858 -44.740 1.00 85.62 82 GLN A C 1
ATOM 658 O O . GLN A 1 82 ? 7.330 -8.350 -45.863 1.00 85.62 82 GLN A O 1
ATOM 663 N N . HIS A 1 83 ? 8.438 -7.542 -44.083 1.00 83.25 83 HIS A N 1
ATOM 664 C CA . HIS A 1 83 ? 9.753 -7.495 -44.733 1.00 83.25 83 HIS A CA 1
ATOM 665 C C . HIS A 1 83 ? 10.744 -8.546 -44.216 1.00 83.25 83 HIS A C 1
ATOM 667 O O . HIS A 1 83 ? 11.793 -8.731 -44.833 1.00 83.25 83 HIS A O 1
ATOM 673 N N . ALA A 1 84 ? 10.465 -9.228 -43.096 1.00 85.19 84 ALA A N 1
ATOM 674 C CA . ALA A 1 84 ? 11.408 -10.200 -42.550 1.00 85.19 84 ALA A CA 1
ATOM 675 C C . ALA A 1 84 ? 11.250 -11.589 -43.204 1.00 85.19 84 ALA A C 1
ATOM 677 O O . ALA A 1 84 ? 10.126 -12.091 -43.333 1.00 85.19 84 ALA A O 1
ATOM 678 N N . PRO A 1 85 ? 12.365 -12.258 -43.560 1.00 85.25 85 PRO A N 1
ATOM 679 C CA . PRO A 1 85 ? 12.342 -13.655 -43.981 1.00 85.25 85 PRO A CA 1
ATOM 680 C C . PRO A 1 85 ? 11.843 -14.554 -42.843 1.00 85.25 85 PRO A C 1
ATOM 682 O O . PRO A 1 85 ? 11.914 -14.189 -41.669 1.00 85.25 85 PRO A O 1
ATOM 685 N N . GLU A 1 86 ? 11.349 -15.745 -43.182 1.00 81.12 86 GLU A N 1
ATOM 686 C CA . GLU A 1 86 ? 10.656 -16.647 -42.247 1.00 81.12 86 GLU A CA 1
ATOM 687 C C . GLU A 1 86 ? 11.459 -16.943 -40.970 1.00 81.12 86 GLU A C 1
ATOM 689 O O . GLU A 1 86 ? 10.911 -16.919 -39.870 1.00 81.12 86 GLU A O 1
ATOM 694 N N . HIS A 1 87 ? 12.781 -17.068 -41.098 1.00 79.31 87 HIS A N 1
ATOM 695 C CA . HIS A 1 87 ? 13.694 -17.312 -39.980 1.00 79.31 87 HIS A CA 1
ATOM 696 C C . HIS A 1 87 ? 13.894 -16.111 -39.030 1.00 79.31 87 HIS A C 1
ATOM 698 O O . HIS A 1 87 ? 14.380 -16.296 -37.919 1.00 79.31 87 HIS A O 1
ATOM 704 N N . LEU A 1 88 ? 13.519 -14.886 -39.421 1.00 78.44 88 LEU A N 1
ATOM 705 C CA . LEU A 1 88 ? 13.705 -13.655 -38.630 1.00 78.44 88 LEU A CA 1
ATOM 706 C C . LEU A 1 88 ? 12.391 -13.045 -38.114 1.00 78.44 88 LEU A C 1
ATOM 708 O O . LEU 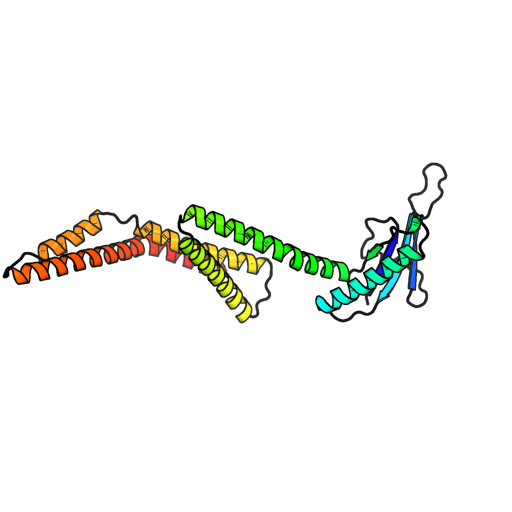A 1 88 ? 12.410 -11.998 -37.466 1.00 78.44 88 LEU A O 1
ATOM 712 N N . LYS A 1 89 ? 11.245 -13.699 -38.341 1.00 81.25 89 LYS A N 1
ATOM 713 C CA . LYS A 1 89 ? 9.926 -13.211 -37.889 1.00 81.25 89 LYS A CA 1
ATOM 714 C C . LYS A 1 89 ? 9.756 -13.170 -36.364 1.00 81.25 89 LYS A C 1
ATOM 716 O O . LYS A 1 89 ? 8.860 -12.489 -35.877 1.00 81.25 89 LYS A O 1
ATOM 721 N N . HIS A 1 90 ? 10.621 -13.861 -35.624 1.00 81.94 90 HIS A N 1
ATOM 722 C CA . HIS A 1 90 ? 10.612 -13.936 -34.158 1.00 81.94 90 HIS A CA 1
ATOM 723 C C . HIS A 1 90 ? 11.552 -12.919 -33.487 1.00 81.94 90 HIS A C 1
ATOM 725 O O . HIS A 1 90 ? 11.893 -13.068 -32.314 1.00 81.94 90 HIS A O 1
ATOM 731 N N . ALA A 1 91 ? 12.016 -11.905 -34.222 1.00 83.56 91 ALA A N 1
ATOM 732 C CA . ALA A 1 91 ? 12.820 -10.839 -33.641 1.00 83.56 91 ALA A CA 1
ATOM 733 C C . ALA A 1 91 ? 12.026 -10.073 -32.570 1.00 83.56 91 ALA A C 1
ATOM 735 O O . ALA A 1 91 ? 10.822 -9.852 -32.707 1.00 83.56 91 ALA A O 1
ATOM 736 N N . TRP A 1 92 ? 12.716 -9.627 -31.525 1.00 83.69 92 TRP A N 1
ATOM 737 C CA . TRP A 1 92 ? 12.158 -8.780 -30.472 1.00 83.69 92 TRP A CA 1
ATOM 738 C C . TRP A 1 92 ? 12.995 -7.514 -30.301 1.00 83.69 92 TRP A C 1
ATOM 740 O O . TRP A 1 92 ? 14.098 -7.409 -30.839 1.00 83.69 92 TRP A O 1
ATOM 750 N N . PHE A 1 93 ? 12.461 -6.541 -29.563 1.00 84.50 93 PHE A N 1
ATOM 751 C CA . PHE A 1 93 ? 13.159 -5.309 -29.206 1.00 84.50 93 PHE A CA 1
ATOM 752 C C . PHE A 1 93 ? 13.094 -5.080 -27.691 1.00 84.50 93 PHE A C 1
ATOM 754 O O . PHE A 1 93 ? 12.095 -5.403 -27.049 1.00 84.50 93 PHE A O 1
ATOM 761 N N . SER A 1 94 ? 14.148 -4.509 -27.113 1.00 81.38 94 SER A N 1
ATOM 762 C CA . SER A 1 94 ? 14.209 -4.121 -25.703 1.00 81.38 94 SER A CA 1
ATOM 763 C C . SER A 1 94 ? 15.005 -2.833 -25.520 1.00 81.38 94 SER A C 1
ATOM 765 O O . SER A 1 94 ? 15.783 -2.420 -26.378 1.00 81.38 94 SER A O 1
ATOM 767 N N . SER A 1 95 ? 14.790 -2.174 -24.388 1.00 79.75 95 SER A N 1
ATOM 768 C CA . SER A 1 95 ? 15.556 -1.016 -23.949 1.00 79.75 95 SER A CA 1
ATOM 769 C C . SER A 1 95 ? 15.651 -1.038 -22.424 1.00 79.75 95 SER A C 1
ATOM 771 O O . SER A 1 95 ? 14.678 -1.430 -21.777 1.00 79.75 95 SER A O 1
ATOM 773 N N . PRO A 1 96 ? 16.755 -0.566 -21.816 1.00 74.75 96 PRO A N 1
ATOM 774 C CA . PRO A 1 96 ? 16.870 -0.482 -20.360 1.00 74.75 96 PRO A CA 1
ATOM 775 C C . PRO A 1 96 ? 15.708 0.272 -19.691 1.00 74.75 96 PRO A C 1
ATOM 777 O O . PRO A 1 96 ? 15.237 -0.127 -18.633 1.00 74.75 96 PRO A O 1
ATOM 780 N N . ASN A 1 97 ? 15.178 1.317 -20.338 1.00 73.56 97 ASN A N 1
ATOM 781 C CA . ASN A 1 97 ? 14.055 2.094 -19.793 1.00 73.56 97 ASN A CA 1
ATOM 782 C C . ASN A 1 97 ? 12.704 1.372 -19.926 1.00 73.56 97 ASN A C 1
ATOM 784 O O . ASN A 1 97 ? 11.771 1.672 -19.184 1.00 73.56 97 ASN A O 1
ATOM 788 N N . PHE A 1 98 ? 12.593 0.391 -20.831 1.00 80.25 98 PHE A N 1
ATOM 789 C CA . PHE A 1 98 ? 11.389 -0.434 -20.932 1.00 80.25 98 PHE A CA 1
ATOM 790 C C . PHE A 1 98 ? 11.233 -1.381 -19.743 1.00 80.25 98 PHE A C 1
ATOM 792 O O . PHE A 1 98 ? 10.109 -1.775 -19.454 1.00 80.25 98 PHE A O 1
ATOM 799 N N . ALA A 1 99 ? 12.313 -1.694 -19.018 1.00 79.19 99 ALA A N 1
ATOM 800 C CA . ALA A 1 99 ? 12.226 -2.478 -17.789 1.00 79.19 99 ALA A CA 1
ATOM 801 C C . ALA A 1 99 ? 11.417 -1.736 -16.712 1.00 79.19 99 ALA A C 1
ATOM 803 O O . ALA A 1 99 ? 10.468 -2.290 -16.164 1.00 79.19 99 ALA A O 1
ATOM 804 N N . PHE A 1 100 ? 11.727 -0.456 -16.473 1.00 80.88 100 PHE A N 1
ATOM 805 C CA . PHE A 1 100 ? 10.989 0.373 -15.515 1.00 80.88 100 PHE A CA 1
ATOM 806 C C . PHE A 1 100 ? 9.534 0.599 -15.951 1.00 80.88 100 PHE A C 1
ATOM 808 O O . PHE A 1 100 ? 8.607 0.426 -15.162 1.00 80.88 100 PHE A O 1
ATOM 815 N N . TYR A 1 101 ? 9.322 0.903 -17.235 1.00 84.19 101 TYR A N 1
ATOM 816 C CA . TYR A 1 101 ? 7.981 1.020 -17.809 1.00 84.19 101 TYR A CA 1
ATOM 817 C C . TYR A 1 101 ? 7.159 -0.273 -17.659 1.00 84.19 101 TYR A C 1
ATOM 819 O O . TYR A 1 101 ? 5.974 -0.217 -17.329 1.00 84.19 101 TYR A O 1
ATOM 827 N N . GLY A 1 102 ? 7.784 -1.436 -17.866 1.00 85.50 102 GLY A N 1
ATOM 828 C CA . GLY A 1 102 ? 7.162 -2.742 -17.668 1.00 85.50 102 GLY A CA 1
ATOM 829 C C . GLY A 1 102 ? 6.662 -2.912 -16.238 1.00 85.50 102 GLY A C 1
ATOM 830 O O . GLY A 1 102 ? 5.490 -3.215 -16.043 1.00 85.50 102 GLY A O 1
ATOM 831 N N . VAL A 1 103 ? 7.503 -2.610 -15.243 1.00 86.44 103 VAL A N 1
ATOM 832 C CA . VAL A 1 103 ? 7.103 -2.643 -13.827 1.00 86.44 103 VAL A CA 1
ATOM 833 C C . VAL A 1 103 ? 5.911 -1.718 -13.574 1.00 86.44 103 VAL A C 1
ATOM 835 O O . VAL A 1 103 ? 4.920 -2.148 -12.995 1.00 86.44 103 VAL A O 1
ATOM 838 N N . GLN A 1 104 ? 5.947 -0.476 -14.061 1.00 87.19 104 GLN A N 1
ATOM 839 C CA . GLN A 1 104 ? 4.847 0.473 -13.864 1.00 87.19 104 GLN A CA 1
ATOM 840 C C . GLN A 1 104 ? 3.535 0.006 -14.515 1.00 87.19 104 GLN A C 1
ATOM 842 O O . GLN A 1 104 ? 2.461 0.146 -13.929 1.00 87.19 104 GLN A O 1
ATOM 847 N N . ARG A 1 105 ? 3.607 -0.585 -15.711 1.00 87.75 105 ARG A N 1
ATOM 848 C CA . ARG A 1 105 ? 2.448 -1.139 -16.421 1.00 87.75 105 ARG A CA 1
ATOM 849 C C . ARG A 1 105 ? 1.839 -2.329 -15.684 1.00 87.75 105 ARG A C 1
ATOM 851 O O . ARG A 1 105 ? 0.619 -2.374 -15.529 1.00 87.75 105 ARG A O 1
ATOM 858 N N . GLU A 1 106 ? 2.668 -3.265 -15.231 1.00 86.31 106 GLU A N 1
ATOM 859 C CA . GLU A 1 106 ? 2.201 -4.433 -14.481 1.00 86.31 106 GLU A CA 1
ATOM 860 C C . GLU A 1 106 ? 1.661 -4.035 -13.104 1.00 86.31 106 GLU A C 1
ATOM 862 O O . GLU A 1 106 ? 0.659 -4.587 -12.664 1.00 86.31 106 GLU A O 1
ATOM 867 N N . LEU A 1 107 ? 2.228 -3.012 -12.455 1.00 86.56 107 LEU A N 1
ATOM 868 C CA . LEU A 1 107 ? 1.660 -2.451 -11.230 1.00 86.56 107 LEU A CA 1
ATOM 869 C C . LEU A 1 107 ? 0.270 -1.861 -11.480 1.00 86.56 107 LEU A C 1
ATOM 871 O O . LEU A 1 107 ? -0.654 -2.181 -10.743 1.00 86.56 107 LEU A O 1
ATOM 875 N N . LEU A 1 108 ? 0.072 -1.050 -12.520 1.00 86.88 108 LEU A N 1
ATOM 876 C CA . LEU A 1 108 ? -1.238 -0.446 -12.801 1.00 86.88 10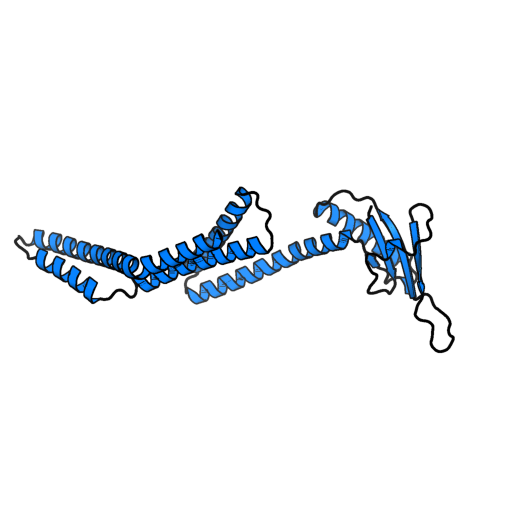8 LEU A CA 1
ATOM 877 C C . LEU A 1 108 ? -2.300 -1.495 -13.187 1.00 86.88 108 LEU A C 1
ATOM 879 O O . LEU A 1 108 ? -3.425 -1.475 -12.677 1.00 86.88 108 LEU A O 1
ATOM 883 N N . SER A 1 109 ? -1.947 -2.442 -14.058 1.00 85.94 109 SER A N 1
ATOM 884 C CA . SER A 1 109 ? -2.865 -3.495 -14.519 1.00 85.94 109 SER A CA 1
ATOM 885 C C . SER A 1 109 ? -3.104 -4.579 -13.461 1.00 85.94 109 SER A C 1
ATOM 887 O O . SER A 1 109 ? -4.227 -5.052 -13.279 1.00 85.94 109 SER A O 1
ATOM 889 N N . GLY A 1 110 ? -2.052 -4.985 -12.754 1.00 80.12 110 GLY A N 1
ATOM 890 C CA . GLY A 1 110 ? -2.097 -6.018 -11.725 1.00 80.12 110 GLY A CA 1
ATOM 891 C C . GLY A 1 110 ? -2.737 -5.523 -10.433 1.00 80.12 110 GLY A C 1
ATOM 892 O O . GLY A 1 110 ? -3.538 -6.246 -9.839 1.00 80.12 110 GLY A O 1
ATOM 893 N N . SER A 1 111 ? -2.471 -4.278 -10.023 1.00 85.75 111 SER A N 1
ATOM 894 C CA . SER A 1 111 ? -3.051 -3.719 -8.793 1.00 85.75 111 SER A CA 1
ATOM 895 C C . SER A 1 111 ? -4.548 -3.486 -8.927 1.00 85.75 111 SER A C 1
ATOM 897 O O . SER A 1 111 ? -5.283 -3.813 -8.005 1.00 85.75 111 SER A O 1
ATOM 899 N N . SER A 1 112 ? -5.028 -2.986 -10.069 1.00 84.44 112 SER A N 1
ATOM 900 C CA . SER A 1 112 ? -6.469 -2.773 -10.283 1.00 84.44 112 SER A CA 1
ATOM 901 C C . SER A 1 112 ? -7.270 -4.075 -10.169 1.00 84.44 112 SER A C 1
ATOM 903 O O . SER A 1 112 ? -8.282 -4.122 -9.469 1.00 84.44 112 SER A O 1
ATOM 905 N N . SER A 1 113 ? -6.772 -5.154 -10.775 1.00 85.94 113 SER A N 1
ATOM 906 C CA . SER A 1 113 ? -7.398 -6.479 -10.685 1.00 85.94 113 SER A CA 1
ATOM 907 C C . SER A 1 113 ? -7.306 -7.064 -9.269 1.00 85.94 113 SER A C 1
ATOM 909 O O . SER A 1 113 ? -8.294 -7.569 -8.737 1.00 85.94 113 SER A O 1
ATOM 911 N N . SER A 1 114 ? -6.140 -6.951 -8.627 1.00 87.12 114 SER A N 1
ATOM 912 C CA . SER A 1 114 ? -5.904 -7.492 -7.280 1.00 87.12 114 SER A CA 1
ATOM 913 C C . SER A 1 114 ? -6.721 -6.772 -6.208 1.00 87.12 114 SER A C 1
ATOM 915 O O . SER A 1 114 ? -7.256 -7.414 -5.304 1.00 87.12 114 SER A O 1
ATOM 917 N N . LEU A 1 115 ? -6.867 -5.449 -6.322 1.00 85.50 115 LEU A N 1
ATOM 918 C CA . LEU A 1 115 ? -7.682 -4.638 -5.419 1.00 85.50 115 LEU A CA 1
ATOM 919 C C . LEU A 1 115 ? -9.141 -5.076 -5.450 1.00 85.50 115 LEU A C 1
ATOM 921 O O . LEU A 1 115 ? -9.729 -5.268 -4.391 1.00 85.50 115 LEU A O 1
ATOM 925 N N . LEU A 1 116 ? -9.710 -5.282 -6.640 1.00 86.81 116 LEU A N 1
ATOM 926 C CA . LEU A 1 116 ? -11.106 -5.689 -6.781 1.00 86.81 116 LEU A CA 1
ATOM 927 C C . LEU A 1 116 ? -11.367 -7.059 -6.145 1.00 86.81 116 LEU A C 1
ATOM 929 O O . LEU A 1 116 ? -12.337 -7.225 -5.406 1.00 86.81 116 LEU A O 1
ATOM 933 N N . VAL A 1 117 ? -10.481 -8.024 -6.399 1.00 90.88 117 VAL A N 1
ATOM 934 C CA . VAL A 1 117 ? -10.584 -9.371 -5.824 1.00 90.88 117 VAL A CA 1
ATOM 935 C C . VAL A 1 117 ? -10.445 -9.320 -4.301 1.00 90.88 117 VAL A C 1
ATOM 937 O O . VAL A 1 117 ? -11.261 -9.906 -3.593 1.00 90.88 117 VAL A O 1
ATOM 940 N N . SER A 1 118 ? -9.462 -8.575 -3.789 1.00 87.06 118 SER A N 1
ATOM 941 C CA . SER A 1 118 ? -9.233 -8.413 -2.350 1.00 87.06 118 SER A CA 1
ATOM 942 C C . SER A 1 118 ? -10.423 -7.754 -1.644 1.00 87.06 118 SER A C 1
ATOM 944 O O . SER A 1 118 ? -10.912 -8.275 -0.643 1.00 87.06 118 SER A O 1
ATOM 946 N N . LEU A 1 119 ? -10.960 -6.665 -2.205 1.00 84.38 119 LEU A N 1
ATOM 947 C CA . LEU A 1 119 ? -12.161 -5.992 -1.700 1.00 84.38 119 LEU A CA 1
ATOM 948 C C . LEU A 1 119 ? -13.379 -6.919 -1.690 1.00 84.38 119 LEU A C 1
ATOM 950 O O . LEU A 1 119 ? -14.123 -6.935 -0.711 1.00 84.38 119 LEU A O 1
ATOM 954 N N . GLY A 1 120 ? -13.566 -7.712 -2.747 1.00 86.06 120 GLY A N 1
ATOM 955 C CA . GLY A 1 120 ? -14.645 -8.695 -2.821 1.00 86.06 120 GLY A CA 1
ATOM 956 C C . GLY A 1 120 ? -14.539 -9.748 -1.719 1.00 86.06 120 GLY A C 1
ATOM 957 O O . GLY A 1 120 ? -15.508 -9.988 -1.001 1.00 86.06 120 GLY A O 1
ATOM 958 N N . ILE A 1 121 ? -13.353 -10.334 -1.534 1.00 87.94 121 ILE A N 1
ATOM 959 C CA . ILE A 1 121 ? -13.108 -11.335 -0.486 1.00 87.94 121 ILE A CA 1
ATOM 960 C C . ILE A 1 121 ? -13.296 -10.719 0.904 1.00 87.94 121 ILE A C 1
ATOM 962 O O . ILE A 1 121 ? -13.986 -11.303 1.738 1.00 87.94 121 ILE A O 1
ATOM 966 N N . ALA A 1 122 ? -12.746 -9.529 1.151 1.00 82.12 122 ALA A N 1
ATOM 967 C CA . ALA A 1 122 ? -12.895 -8.828 2.423 1.00 82.12 122 ALA A CA 1
ATOM 968 C C . ALA A 1 122 ? -14.371 -8.553 2.750 1.00 82.12 122 ALA A C 1
ATOM 970 O O . ALA A 1 122 ? -14.805 -8.784 3.877 1.00 82.12 122 ALA A O 1
ATOM 971 N N . LEU A 1 123 ? -15.166 -8.134 1.762 1.00 78.25 123 LEU A N 1
ATOM 972 C CA . LEU A 1 123 ? -16.602 -7.916 1.926 1.00 78.25 123 LEU A CA 1
ATOM 973 C C . LEU A 1 123 ? -17.336 -9.218 2.267 1.00 78.25 123 LEU A C 1
ATOM 975 O O . LEU A 1 123 ? -18.169 -9.217 3.171 1.00 78.25 123 LEU A O 1
ATOM 979 N N . VAL A 1 124 ? -17.005 -10.331 1.606 1.00 83.06 124 VAL A N 1
ATOM 980 C CA . VAL A 1 124 ? -17.597 -11.649 1.898 1.00 83.06 124 VAL A CA 1
ATOM 981 C C . VAL A 1 124 ? -17.256 -12.104 3.317 1.00 83.06 124 VAL A C 1
ATOM 983 O O . VAL A 1 124 ? -18.147 -12.514 4.057 1.00 83.06 124 VAL A O 1
ATOM 986 N N . VAL A 1 125 ? -15.992 -11.992 3.729 1.00 84.62 125 VAL A N 1
ATOM 987 C CA . VAL A 1 125 ? -15.550 -12.372 5.080 1.00 84.62 125 VAL A CA 1
ATOM 988 C C . VAL A 1 125 ? -16.238 -11.512 6.145 1.00 84.62 125 VAL A C 1
ATOM 990 O O . VAL A 1 125 ? -16.745 -12.044 7.134 1.00 84.62 125 VAL A O 1
ATOM 993 N N . LEU A 1 126 ? -16.326 -10.195 5.936 1.00 77.31 126 LEU A N 1
ATOM 994 C CA . LEU A 1 126 ? -17.010 -9.276 6.852 1.00 77.31 126 LEU A CA 1
ATOM 995 C C . LEU A 1 126 ? -18.522 -9.529 6.911 1.00 77.31 126 LEU A C 1
ATOM 997 O O . LEU A 1 126 ? -19.114 -9.451 7.991 1.00 77.31 126 LEU A O 1
ATOM 1001 N N . PHE A 1 127 ? -19.138 -9.869 5.777 1.00 74.25 127 PHE A N 1
ATOM 1002 C CA . PHE A 1 127 ? -20.549 -10.237 5.695 1.00 74.25 127 PHE A CA 1
ATOM 1003 C C . PHE A 1 127 ? -20.842 -11.531 6.464 1.00 74.25 127 PHE A C 1
ATOM 1005 O O . PHE A 1 127 ? -21.759 -11.552 7.285 1.00 74.25 127 PHE A O 1
ATOM 1012 N N . LEU A 1 128 ? -20.030 -12.575 6.263 1.00 76.00 128 LEU A N 1
ATOM 1013 C CA . LEU A 1 128 ? -20.158 -13.850 6.976 1.00 76.00 128 LEU A CA 1
ATOM 1014 C C . LEU A 1 128 ? -19.949 -13.691 8.485 1.00 76.00 128 LEU A C 1
ATOM 1016 O O . LEU A 1 128 ? -20.651 -14.320 9.269 1.00 76.00 128 LEU A O 1
ATOM 1020 N N . THR A 1 129 ? -19.015 -12.831 8.890 1.00 76.19 129 THR A N 1
ATOM 1021 C CA . THR A 1 129 ? -18.698 -12.614 10.308 1.00 76.19 129 THR A CA 1
ATOM 1022 C C . THR A 1 129 ? -19.769 -11.783 11.021 1.00 76.19 129 THR A C 1
ATOM 1024 O O . THR A 1 129 ? -20.102 -12.069 12.167 1.00 76.19 129 THR A O 1
ATOM 1027 N N . SER A 1 130 ? -20.327 -10.758 10.363 1.00 79.06 130 SER A N 1
ATOM 1028 C CA . SER A 1 130 ? -21.269 -9.821 11.004 1.00 79.06 130 SER A CA 1
ATOM 1029 C C . SER A 1 130 ? -22.744 -10.209 10.852 1.00 79.06 130 SER A C 1
ATOM 1031 O O . SER A 1 130 ? -23.582 -9.689 11.585 1.00 79.06 130 SER A O 1
ATOM 1033 N N . GLY A 1 131 ? -23.100 -11.047 9.869 1.00 73.12 131 GLY A N 1
ATOM 1034 C CA . GLY A 1 131 ? -24.489 -11.446 9.588 1.00 73.12 131 GLY A CA 1
ATOM 1035 C C . GLY A 1 131 ? -25.408 -10.318 9.089 1.00 73.12 131 GLY A C 1
ATOM 1036 O O . GLY A 1 131 ? -26.596 -10.540 8.868 1.00 73.12 131 GLY A O 1
ATOM 1037 N N . ASN A 1 132 ? -24.880 -9.103 8.901 1.00 75.44 132 ASN A N 1
ATOM 1038 C CA . ASN A 1 132 ? -25.618 -7.927 8.449 1.00 75.44 132 ASN A CA 1
ATOM 1039 C C . ASN A 1 132 ? -24.767 -7.109 7.465 1.00 75.44 132 ASN A C 1
ATOM 1041 O O . ASN A 1 132 ? -23.703 -6.594 7.820 1.00 75.44 132 ASN A O 1
ATOM 1045 N N . LEU A 1 133 ? -25.265 -6.965 6.232 1.00 76.19 133 LEU A N 1
ATOM 1046 C CA . LEU A 1 133 ? -24.572 -6.288 5.132 1.00 76.19 133 LEU A CA 1
ATOM 1047 C C . LEU A 1 133 ? -24.238 -4.826 5.447 1.00 76.19 133 LEU A C 1
ATOM 1049 O O . LEU A 1 133 ? -23.156 -4.363 5.099 1.00 76.19 133 LEU A O 1
ATOM 1053 N N . PHE A 1 134 ? -25.124 -4.107 6.140 1.00 80.00 134 PHE A N 1
ATOM 1054 C CA . PHE A 1 134 ? -24.890 -2.698 6.462 1.00 80.00 134 PHE A CA 1
ATOM 1055 C C . PHE A 1 134 ? -23.689 -2.532 7.393 1.00 80.00 134 PHE A C 1
ATOM 1057 O O . PHE A 1 134 ? -22.843 -1.673 7.164 1.00 80.00 134 PHE A O 1
ATOM 1064 N N . ILE A 1 135 ? -23.571 -3.401 8.397 1.00 77.94 135 ILE A N 1
ATOM 1065 C CA . ILE A 1 135 ? -22.469 -3.369 9.366 1.00 77.94 135 ILE A CA 1
ATOM 1066 C C . ILE A 1 135 ? -21.142 -3.703 8.674 1.00 77.94 135 ILE A C 1
ATOM 1068 O O . ILE A 1 135 ? -20.146 -3.019 8.902 1.00 77.94 135 ILE A O 1
ATOM 1072 N N . ALA A 1 136 ? -21.1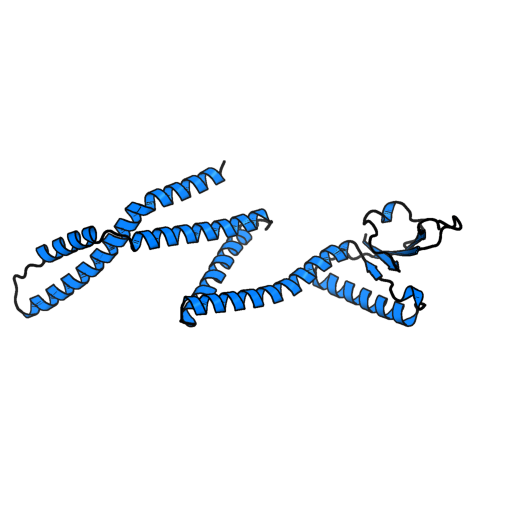43 -4.684 7.767 1.00 76.38 136 ALA A N 1
ATOM 1073 C CA . ALA A 1 136 ? -19.965 -5.035 6.977 1.00 76.38 136 ALA A CA 1
ATOM 1074 C C . ALA A 1 136 ? -19.486 -3.869 6.090 1.00 76.38 136 ALA A C 1
ATOM 1076 O O . ALA A 1 136 ? -18.288 -3.597 6.016 1.00 76.38 136 ALA A O 1
ATOM 1077 N N . VAL A 1 137 ? -20.414 -3.136 5.466 1.00 76.88 137 VAL A N 1
ATOM 1078 C CA 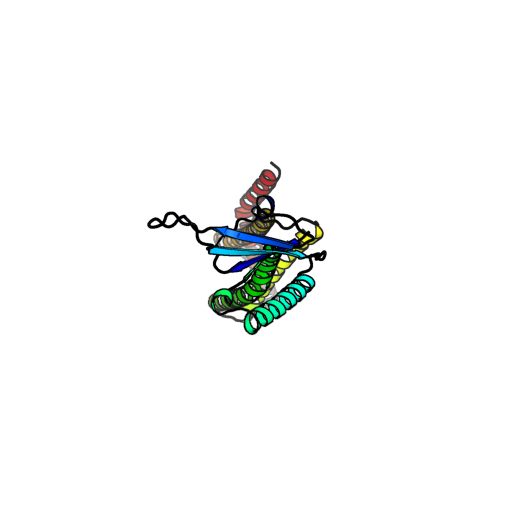. VAL A 1 137 ? -20.094 -1.957 4.644 1.00 76.88 137 VAL A CA 1
ATOM 1079 C C . VAL A 1 137 ? -19.537 -0.811 5.495 1.00 76.88 137 VAL A C 1
ATOM 1081 O O . VAL A 1 137 ? -18.529 -0.214 5.118 1.00 76.88 137 VAL A O 1
ATOM 1084 N N . TYR A 1 138 ? -20.114 -0.534 6.670 1.00 81.75 138 TYR A N 1
ATOM 1085 C CA . TYR A 1 138 ? -19.563 0.467 7.595 1.00 81.75 138 TYR A CA 1
ATOM 1086 C C . TYR A 1 138 ? -18.167 0.087 8.106 1.00 81.75 138 TYR A C 1
ATOM 1088 O O . TYR A 1 138 ? -17.293 0.953 8.202 1.00 81.75 138 TYR A O 1
ATOM 1096 N N . ALA A 1 139 ? -17.924 -1.196 8.386 1.00 76.06 139 ALA A N 1
ATOM 1097 C CA . ALA A 1 139 ? -16.606 -1.688 8.777 1.00 76.06 139 ALA A CA 1
ATOM 1098 C C . ALA A 1 139 ? -15.573 -1.486 7.656 1.00 76.06 139 ALA A C 1
ATOM 1100 O O . ALA A 1 139 ? -14.484 -0.974 7.911 1.00 76.06 139 ALA A O 1
ATOM 1101 N N . LEU A 1 140 ? -15.937 -1.799 6.408 1.00 80.69 140 LEU A N 1
ATOM 1102 C CA . LEU A 1 140 ? -15.072 -1.593 5.246 1.00 80.69 140 LEU A CA 1
ATOM 1103 C C . LEU A 1 140 ? -14.718 -0.111 5.056 1.00 80.69 140 LEU A C 1
ATOM 1105 O O . LEU A 1 140 ? -13.544 0.226 4.908 1.00 80.69 140 LEU A O 1
ATOM 1109 N N . ILE A 1 141 ? -15.714 0.777 5.131 1.00 83.06 141 ILE A N 1
ATOM 1110 C CA . ILE A 1 141 ? -15.504 2.229 5.057 1.00 83.06 141 ILE A CA 1
ATOM 1111 C C . ILE A 1 141 ? -14.529 2.679 6.151 1.00 83.06 141 ILE A C 1
ATOM 1113 O O . ILE A 1 141 ? -13.567 3.392 5.870 1.00 83.06 141 ILE A O 1
ATOM 1117 N N . THR A 1 142 ? -14.721 2.207 7.381 1.00 81.62 142 THR A N 1
ATOM 1118 C CA . THR A 1 142 ? -13.860 2.562 8.517 1.00 81.62 142 THR A CA 1
ATOM 1119 C C . THR A 1 142 ? -12.404 2.158 8.272 1.00 81.62 142 THR A C 1
ATOM 1121 O O . THR A 1 142 ? -11.502 2.970 8.478 1.00 81.62 142 THR A O 1
ATOM 1124 N N . VAL A 1 143 ? -12.163 0.949 7.754 1.00 81.19 143 VAL A N 1
ATOM 1125 C CA . VAL A 1 143 ? -10.811 0.482 7.402 1.00 81.19 143 VAL A CA 1
ATOM 1126 C C . VAL A 1 143 ? -10.201 1.336 6.288 1.00 81.19 143 VAL A C 1
ATOM 1128 O O . VAL A 1 143 ? -9.047 1.750 6.396 1.00 81.19 143 VAL A O 1
ATOM 1131 N N . THR A 1 144 ? -10.968 1.667 5.243 1.00 82.81 144 THR A N 1
ATOM 1132 C CA . THR A 1 144 ? -10.464 2.524 4.155 1.00 82.81 144 THR A CA 1
ATOM 1133 C C . THR A 1 144 ? -10.105 3.931 4.633 1.00 82.81 144 THR A C 1
ATOM 1135 O O . THR A 1 144 ? -9.063 4.452 4.240 1.00 82.81 144 THR A O 1
ATOM 1138 N N . PHE A 1 145 ? -10.901 4.523 5.531 1.00 85.88 145 PHE A N 1
ATOM 1139 C CA . PHE A 1 145 ? -10.595 5.823 6.131 1.00 85.88 145 PHE A CA 1
ATOM 1140 C C . PHE A 1 145 ? -9.360 5.766 7.029 1.00 85.88 145 PHE A C 1
ATOM 1142 O O . PHE A 1 145 ? -8.541 6.680 6.973 1.00 85.88 145 PHE A O 1
ATOM 1149 N N . ALA A 1 146 ? -9.187 4.701 7.815 1.00 80.94 146 ALA A N 1
ATOM 1150 C CA . ALA A 1 146 ? -7.997 4.529 8.645 1.00 80.94 146 ALA A CA 1
ATOM 1151 C C . ALA A 1 146 ? -6.720 4.506 7.789 1.00 80.94 146 ALA A C 1
ATOM 1153 O O . ALA A 1 146 ? -5.781 5.255 8.058 1.00 80.94 146 ALA A O 1
ATOM 1154 N N . ILE A 1 147 ? -6.720 3.733 6.697 1.00 82.31 147 ILE A N 1
ATOM 1155 C CA . ILE A 1 147 ? -5.591 3.683 5.759 1.00 82.31 147 ILE A CA 1
ATOM 1156 C C . ILE A 1 147 ? -5.382 5.054 5.097 1.00 82.31 147 ILE A C 1
ATOM 1158 O O . ILE A 1 147 ? -4.262 5.562 5.083 1.00 82.31 147 ILE 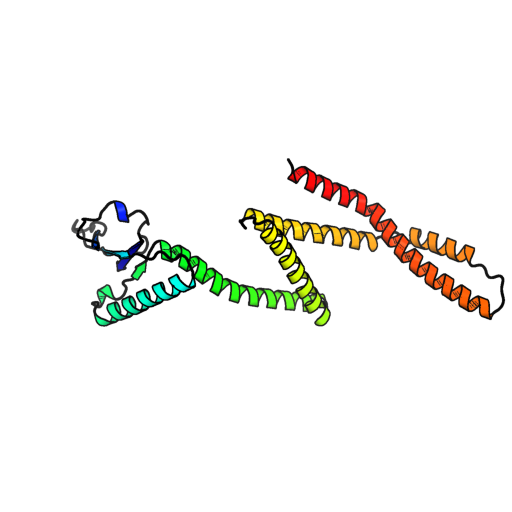A O 1
ATOM 1162 N N . ALA A 1 148 ? -6.446 5.701 4.615 1.00 84.31 148 ALA A N 1
ATOM 1163 C CA . ALA A 1 148 ? -6.353 7.013 3.974 1.00 84.31 148 ALA A CA 1
ATOM 1164 C C . ALA A 1 148 ? -5.757 8.082 4.902 1.00 84.31 148 ALA A C 1
ATOM 1166 O O . ALA A 1 148 ? -4.904 8.854 4.466 1.00 84.31 148 ALA A O 1
ATOM 1167 N N . ILE A 1 149 ? -6.159 8.109 6.176 1.00 85.88 149 ILE A N 1
ATOM 1168 C CA . ILE A 1 149 ? -5.619 9.036 7.179 1.00 85.88 149 ILE A CA 1
ATOM 1169 C C . ILE A 1 149 ? -4.135 8.757 7.417 1.00 85.88 149 ILE A C 1
ATOM 1171 O O . ILE A 1 149 ? -3.344 9.698 7.401 1.00 85.88 149 ILE A O 1
ATOM 1175 N N . THR A 1 150 ? -3.736 7.490 7.578 1.00 81.19 150 THR A N 1
ATOM 1176 C CA . THR A 1 150 ? -2.316 7.153 7.784 1.00 81.19 150 THR A CA 1
ATOM 1177 C C . THR A 1 150 ? -1.454 7.605 6.611 1.00 81.19 150 THR A C 1
ATOM 1179 O O . THR A 1 150 ? -0.484 8.323 6.818 1.00 81.19 150 THR A O 1
ATOM 1182 N N . VAL A 1 151 ? -1.850 7.301 5.374 1.00 83.62 151 VAL A N 1
ATOM 1183 C CA . VAL A 1 151 ? -1.111 7.734 4.179 1.00 83.62 151 VAL A CA 1
ATOM 1184 C C . VAL A 1 151 ? -1.108 9.260 4.052 1.00 83.62 151 VAL A C 1
ATOM 1186 O O . VAL A 1 151 ? -0.085 9.845 3.712 1.00 83.62 151 VAL A O 1
ATOM 1189 N N . SER A 1 152 ? -2.220 9.923 4.379 1.00 86.06 152 SER A N 1
ATOM 1190 C CA . SER A 1 152 ? -2.331 11.385 4.314 1.00 86.06 152 SER A CA 1
ATOM 1191 C C . SER A 1 152 ? -1.358 12.086 5.263 1.00 86.06 152 SER A C 1
ATOM 1193 O O . SER A 1 152 ? -0.751 13.081 4.877 1.00 86.06 152 SER A O 1
ATOM 1195 N N . VAL A 1 153 ? -1.149 11.557 6.472 1.00 85.44 153 VAL A N 1
ATOM 1196 C CA . VAL A 1 153 ? -0.139 12.083 7.406 1.00 85.44 153 VAL A CA 1
ATOM 1197 C C . VAL A 1 153 ? 1.267 11.977 6.810 1.00 85.44 153 VAL A C 1
ATOM 1199 O O . VAL A 1 153 ? 2.024 12.938 6.883 1.00 85.44 153 VAL A O 1
ATOM 1202 N N . PHE A 1 154 ? 1.600 10.862 6.157 1.00 80.56 154 PHE A N 1
ATOM 1203 C CA . PHE A 1 154 ? 2.907 10.682 5.511 1.00 80.56 154 PHE A CA 1
ATOM 1204 C C . PHE A 1 154 ? 3.123 11.634 4.333 1.00 80.56 154 PHE A C 1
ATOM 1206 O O . PHE A 1 154 ? 4.205 12.198 4.192 1.00 80.56 154 PHE A O 1
ATOM 1213 N N . VAL A 1 155 ? 2.085 11.856 3.523 1.00 85.25 155 VAL A N 1
ATOM 1214 C CA . VAL A 1 155 ? 2.143 12.808 2.405 1.00 85.25 155 VAL A CA 1
ATOM 1215 C C . VAL A 1 155 ? 2.344 14.238 2.911 1.00 85.25 155 VAL A C 1
ATOM 1217 O O . VAL A 1 155 ? 3.143 14.972 2.341 1.00 85.25 155 VAL A O 1
ATOM 1220 N N . VAL A 1 156 ? 1.668 14.631 3.997 1.00 88.50 156 VAL A N 1
ATOM 1221 C CA . VAL A 1 156 ? 1.839 15.962 4.614 1.00 88.50 156 VAL A CA 1
ATOM 1222 C C . VAL A 1 156 ? 3.239 16.148 5.203 1.00 88.50 156 VAL A C 1
ATOM 1224 O O . VAL A 1 156 ? 3.740 17.267 5.241 1.00 88.50 156 VAL A O 1
ATOM 1227 N N . LEU A 1 157 ? 3.882 15.066 5.639 1.00 84.50 157 LEU A N 1
ATOM 1228 C CA . LEU A 1 157 ? 5.256 15.086 6.139 1.00 84.50 157 LEU A CA 1
ATOM 1229 C C . LEU A 1 157 ? 6.311 15.096 5.018 1.00 84.50 157 LEU A C 1
ATOM 1231 O O . LEU A 1 157 ? 7.498 15.086 5.331 1.00 84.50 157 LEU A O 1
ATOM 1235 N N . GLU A 1 158 ? 5.896 15.111 3.742 1.00 84.75 158 GLU A N 1
ATOM 1236 C CA . GLU A 1 158 ? 6.766 15.021 2.555 1.00 84.75 158 GLU A CA 1
ATOM 1237 C C . GLU A 1 158 ? 7.788 13.870 2.642 1.00 84.75 158 GLU A C 1
ATOM 1239 O O . GLU A 1 158 ? 8.894 13.943 2.108 1.00 84.75 158 GLU A O 1
ATOM 1244 N N . TRP A 1 159 ? 7.424 12.786 3.331 1.00 77.88 159 TRP A N 1
ATOM 1245 C CA . TRP A 1 159 ? 8.285 11.617 3.476 1.00 77.88 159 TRP A CA 1
ATOM 1246 C C . TRP A 1 159 ? 8.233 10.743 2.220 1.00 77.88 159 TRP A C 1
ATOM 1248 O O . TRP A 1 159 ? 7.154 10.434 1.709 1.00 77.88 159 TRP A O 1
ATOM 1258 N N . GLU A 1 160 ? 9.397 10.302 1.735 1.00 80.25 160 GLU A N 1
ATOM 1259 C CA . GLU A 1 160 ? 9.467 9.334 0.638 1.00 80.25 160 GLU A CA 1
ATOM 1260 C C . GLU A 1 160 ? 8.957 7.964 1.119 1.00 80.25 160 GLU A C 1
ATOM 1262 O O . GLU A 1 160 ? 9.499 7.378 2.055 1.00 80.25 160 GLU A O 1
ATOM 1267 N N . LEU A 1 161 ? 7.894 7.440 0.492 1.00 73.25 161 LEU A N 1
ATOM 1268 C CA . LEU A 1 161 ? 7.358 6.115 0.821 1.00 73.25 161 LEU A CA 1
ATOM 1269 C C . LEU A 1 161 ? 8.301 5.017 0.311 1.00 73.25 161 LEU A C 1
ATOM 1271 O O . LEU A 1 161 ? 8.251 4.628 -0.858 1.00 73.25 161 LEU A O 1
ATOM 1275 N N . GLY A 1 162 ? 9.126 4.487 1.207 1.00 79.31 162 GLY A N 1
ATOM 1276 C CA . GLY A 1 162 ? 9.899 3.275 0.994 1.00 79.31 162 GLY A CA 1
ATOM 1277 C C . GLY A 1 162 ? 9.244 2.031 1.600 1.00 79.31 162 GLY A C 1
ATOM 1278 O O . GLY A 1 162 ? 8.117 2.025 2.105 1.00 79.31 162 GLY A O 1
ATOM 1279 N N . ILE A 1 163 ? 9.980 0.922 1.515 1.00 82.38 163 ILE A N 1
ATOM 1280 C CA . ILE A 1 163 ? 9.544 -0.386 2.022 1.00 82.38 163 ILE A CA 1
ATOM 1281 C C . ILE A 1 163 ? 9.446 -0.363 3.554 1.00 82.38 163 ILE A C 1
ATOM 1283 O O . ILE A 1 163 ? 8.529 -0.956 4.120 1.00 82.38 163 ILE A O 1
ATOM 1287 N N . ILE A 1 164 ? 10.369 0.330 4.227 1.00 86.69 164 ILE A N 1
ATOM 1288 C CA . ILE A 1 164 ? 10.432 0.387 5.692 1.00 86.69 164 ILE A CA 1
ATOM 1289 C C . ILE A 1 164 ? 9.259 1.211 6.228 1.00 86.69 164 ILE A C 1
ATOM 1291 O O . ILE A 1 164 ? 8.571 0.780 7.149 1.00 86.69 164 ILE A O 1
ATOM 1295 N N . GLU A 1 165 ? 8.969 2.345 5.601 1.00 81.56 165 GLU A N 1
ATOM 1296 C CA . GLU A 1 165 ? 7.877 3.251 5.950 1.00 81.56 165 GLU A CA 1
ATOM 1297 C C . GLU A 1 165 ? 6.523 2.550 5.786 1.00 81.56 165 GLU A C 1
ATOM 1299 O O . GLU A 1 165 ? 5.660 2.651 6.657 1.00 81.56 165 GLU A O 1
ATOM 1304 N N . GLY A 1 166 ? 6.365 1.749 4.726 1.00 81.50 166 GLY A N 1
ATOM 1305 C CA . GLY A 1 166 ? 5.191 0.896 4.538 1.00 81.50 166 GLY A CA 1
ATOM 1306 C C . GLY A 1 166 ? 4.995 -0.116 5.673 1.00 81.50 166 GLY A C 1
ATOM 1307 O O . GLY A 1 166 ? 3.877 -0.284 6.165 1.00 81.50 166 GLY A O 1
ATOM 1308 N N . ILE A 1 167 ? 6.073 -0.754 6.142 1.00 85.00 167 ILE A N 1
ATOM 1309 C CA . ILE A 1 167 ? 6.019 -1.677 7.287 1.00 85.00 167 ILE A CA 1
ATOM 1310 C C . ILE A 1 167 ? 5.657 -0.914 8.569 1.00 85.00 167 ILE A C 1
ATOM 1312 O O . ILE A 1 167 ? 4.798 -1.371 9.323 1.00 85.00 167 ILE A O 1
ATOM 1316 N N . VAL A 1 168 ? 6.239 0.267 8.797 1.00 83.25 168 VAL A N 1
ATOM 1317 C CA . VAL A 1 168 ? 5.939 1.118 9.962 1.00 83.25 168 VAL A CA 1
ATOM 1318 C C . VAL A 1 168 ? 4.462 1.519 10.002 1.00 83.25 168 VAL A C 1
ATOM 1320 O O . VAL A 1 168 ? 3.851 1.441 11.066 1.00 83.25 168 VAL A O 1
ATOM 1323 N N . ILE A 1 169 ? 3.853 1.866 8.863 1.00 80.75 169 ILE A N 1
ATOM 1324 C CA . ILE A 1 169 ? 2.419 2.196 8.782 1.00 80.75 169 ILE A CA 1
ATOM 1325 C C . ILE A 1 169 ? 1.552 0.997 9.181 1.00 80.75 169 ILE A C 1
ATOM 1327 O O . ILE A 1 169 ? 0.652 1.132 10.011 1.00 80.75 169 ILE A O 1
ATOM 1331 N N . VAL A 1 170 ? 1.826 -0.186 8.624 1.00 83.88 170 VAL A N 1
ATOM 1332 C CA . VAL A 1 170 ? 1.057 -1.401 8.939 1.00 83.88 170 VAL A CA 1
ATOM 1333 C C . VAL A 1 170 ? 1.215 -1.783 10.412 1.00 83.88 170 VAL A C 1
ATOM 1335 O O . VAL A 1 170 ? 0.226 -2.117 11.066 1.00 83.88 170 VAL A O 1
ATOM 1338 N N . MET A 1 171 ? 2.428 -1.675 10.962 1.00 85.00 171 MET A N 1
ATOM 1339 C CA . MET A 1 171 ? 2.677 -1.907 12.386 1.00 85.00 171 MET A CA 1
ATOM 1340 C C . MET A 1 171 ? 1.927 -0.903 13.265 1.00 85.00 171 MET A C 1
ATOM 1342 O O . MET A 1 171 ? 1.303 -1.311 14.241 1.00 85.00 171 MET A O 1
ATOM 1346 N N . ALA A 1 172 ? 1.918 0.386 12.914 1.00 81.25 172 ALA A N 1
ATOM 1347 C CA . ALA A 1 172 ? 1.200 1.412 13.670 1.00 81.25 172 ALA A CA 1
ATOM 1348 C C . ALA A 1 172 ? -0.316 1.145 13.714 1.00 81.25 172 ALA A C 1
ATOM 1350 O O . ALA A 1 172 ? -0.934 1.253 14.775 1.00 81.25 172 ALA A O 1
ATOM 1351 N N . VAL A 1 173 ? -0.913 0.737 12.587 1.00 82.94 173 VAL A N 1
ATOM 1352 C CA . VAL A 1 173 ? -2.332 0.344 12.531 1.00 82.94 173 VAL A CA 1
ATOM 1353 C C . VAL A 1 173 ? -2.588 -0.904 13.379 1.00 82.94 173 VAL A C 1
ATOM 1355 O O . VAL A 1 173 ? -3.539 -0.923 14.160 1.00 82.94 173 VAL A O 1
ATOM 1358 N N . GLY A 1 174 ? -1.730 -1.923 13.272 1.00 82.56 174 GLY A N 1
ATOM 1359 C CA . GLY A 1 174 ? -1.841 -3.155 14.057 1.00 82.56 174 GLY A CA 1
ATOM 1360 C C . GLY A 1 174 ? -1.779 -2.901 15.565 1.00 82.56 174 GLY A C 1
ATOM 1361 O O . GLY A 1 174 ? -2.645 -3.370 16.300 1.00 82.56 174 GLY A O 1
ATOM 1362 N N . LEU A 1 175 ? -0.821 -2.083 16.009 1.00 81.19 175 LEU A N 1
ATOM 1363 C CA . LEU A 1 175 ? -0.681 -1.679 17.411 1.00 81.19 175 LEU A CA 1
ATOM 1364 C C . LEU A 1 175 ? -1.899 -0.883 17.900 1.00 81.19 175 LEU A C 1
ATOM 1366 O O . LEU A 1 175 ? -2.367 -1.092 19.015 1.00 81.19 175 LEU A O 1
ATOM 1370 N N . SER A 1 176 ? -2.468 -0.008 17.065 1.00 81.25 176 SER A N 1
ATOM 1371 C CA . SER A 1 176 ? -3.676 0.742 17.428 1.00 81.25 176 SER A CA 1
ATOM 1372 C C . SER A 1 176 ? -4.880 -0.171 17.681 1.00 81.25 176 SER A C 1
ATOM 1374 O O . SER A 1 176 ? -5.597 0.020 18.666 1.00 81.25 176 SER A O 1
ATOM 1376 N N . VAL A 1 177 ? -5.093 -1.178 16.828 1.00 80.19 177 VAL A N 1
ATOM 1377 C CA . VAL A 1 177 ? -6.193 -2.144 16.984 1.00 80.19 177 VAL A CA 1
ATOM 1378 C C . VAL A 1 177 ? -5.984 -3.027 18.215 1.00 80.19 177 VAL A C 1
ATOM 1380 O O . VAL A 1 177 ? -6.941 -3.277 18.950 1.00 80.19 177 VAL A O 1
ATOM 1383 N N . ASP A 1 178 ? -4.745 -3.443 18.475 1.00 81.94 178 ASP A N 1
ATOM 1384 C CA . ASP A 1 178 ? -4.381 -4.239 19.650 1.00 81.94 178 ASP A CA 1
ATOM 1385 C C . ASP A 1 178 ? -4.785 -3.543 20.962 1.00 81.94 178 ASP A C 1
ATOM 1387 O O . ASP A 1 178 ? -5.468 -4.131 21.808 1.00 81.94 178 ASP A O 1
ATOM 1391 N N . PHE A 1 179 ? -4.508 -2.238 21.077 1.00 79.81 179 PHE A N 1
ATOM 1392 C CA . PHE A 1 179 ? -4.922 -1.447 22.239 1.00 79.81 179 PHE A CA 1
ATOM 1393 C C . PHE A 1 179 ? -6.442 -1.433 22.441 1.00 79.81 179 PHE A C 1
ATOM 1395 O O . PHE A 1 179 ? -6.918 -1.557 23.573 1.00 79.81 179 PHE A O 1
ATOM 1402 N N . VAL A 1 180 ? -7.220 -1.306 21.362 1.00 81.38 180 VAL A N 1
ATOM 1403 C CA . VAL A 1 180 ? -8.690 -1.294 21.438 1.00 81.38 180 VAL A CA 1
ATOM 1404 C C . VAL A 1 180 ? -9.223 -2.647 21.910 1.00 81.38 180 VAL A C 1
ATOM 1406 O O . VAL A 1 180 ? -10.117 -2.694 22.760 1.00 81.38 180 VAL A O 1
ATOM 1409 N N . VAL A 1 181 ? -8.663 -3.750 21.408 1.00 83.88 181 VAL A N 1
ATOM 1410 C CA . VAL A 1 181 ? -9.081 -5.107 21.785 1.00 83.88 181 VAL A CA 1
ATOM 1411 C C . VAL A 1 181 ? -8.772 -5.386 23.254 1.00 83.88 181 VAL A C 1
ATOM 1413 O O . VAL A 1 181 ? -9.659 -5.843 23.978 1.00 83.88 181 VAL A O 1
ATOM 1416 N N . HIS A 1 182 ? -7.571 -5.056 23.733 1.00 83.69 182 HIS A N 1
ATOM 1417 C CA . HIS A 1 182 ? -7.208 -5.235 25.141 1.00 83.69 182 HIS A CA 1
ATOM 1418 C C . HIS A 1 182 ? -8.136 -4.460 26.086 1.00 83.69 182 HIS A C 1
ATOM 1420 O O . HIS A 1 182 ? -8.576 -5.000 27.108 1.00 83.69 182 HIS A O 1
ATOM 1426 N N . PHE A 1 183 ? -8.513 -3.233 25.720 1.00 81.81 183 PHE A N 1
ATOM 1427 C CA . PHE A 1 183 ? -9.513 -2.463 26.460 1.00 81.81 183 PHE A CA 1
ATOM 1428 C C . PHE A 1 183 ? -10.906 -3.103 26.418 1.00 81.81 183 PHE A C 1
ATOM 1430 O O . PHE A 1 183 ? -11.571 -3.190 27.453 1.00 81.81 183 PHE A O 1
ATOM 1437 N N . GLY A 1 184 ? -11.343 -3.583 25.251 1.00 80.88 184 GLY A N 1
ATOM 1438 C CA . GLY A 1 184 ? -12.632 -4.255 25.084 1.00 80.88 184 GLY A CA 1
ATOM 1439 C C . GLY A 1 184 ? -12.747 -5.529 25.924 1.00 80.88 184 GLY A C 1
ATOM 1440 O O . GLY A 1 184 ? -13.731 -5.718 26.639 1.00 80.88 184 GLY A O 1
ATOM 1441 N N . VAL A 1 185 ? -11.713 -6.372 25.914 1.00 84.81 185 VAL A N 1
ATOM 1442 C CA . VAL A 1 185 ? -11.653 -7.595 26.730 1.00 84.81 185 VAL A CA 1
ATOM 1443 C C . VAL A 1 185 ? -11.675 -7.255 28.220 1.00 84.81 185 VAL A C 1
ATOM 1445 O O . VAL A 1 185 ? -12.433 -7.876 28.970 1.00 84.81 185 VAL A O 1
ATOM 1448 N N . GLY A 1 186 ? -10.914 -6.239 28.640 1.00 84.12 186 GLY A N 1
ATOM 1449 C CA . GLY A 1 186 ? -10.902 -5.755 30.021 1.00 84.12 186 GLY A CA 1
ATOM 1450 C C . GLY A 1 186 ? -12.252 -5.212 30.489 1.00 84.12 186 GLY A C 1
ATOM 1451 O O . GLY A 1 186 ? -12.596 -5.389 31.652 1.00 84.12 186 GLY A O 1
ATOM 1452 N N . TYR A 1 187 ? -13.036 -4.600 29.595 1.00 85.19 187 TYR A N 1
ATOM 1453 C CA . TYR A 1 187 ? -14.390 -4.105 29.876 1.00 85.19 187 TYR A CA 1
ATOM 1454 C C . TYR A 1 187 ? -15.421 -5.231 30.065 1.00 85.19 187 TYR A C 1
ATOM 1456 O O . TYR A 1 187 ? -16.376 -5.106 30.840 1.00 85.19 187 TYR A O 1
ATOM 1464 N N . ILE A 1 188 ? -15.239 -6.347 29.358 1.00 85.88 188 ILE A N 1
ATOM 1465 C CA . ILE A 1 188 ? -16.131 -7.508 29.448 1.00 85.88 188 ILE A CA 1
ATOM 1466 C C . ILE A 1 188 ? -15.827 -8.329 30.710 1.00 85.88 188 ILE A C 1
ATOM 1468 O O . ILE A 1 188 ? -16.764 -8.755 31.381 1.00 85.88 188 ILE A O 1
ATOM 1472 N N . HIS A 1 189 ? -14.547 -8.479 31.071 1.00 84.81 189 HIS A N 1
ATOM 1473 C CA . HIS A 1 189 ? -14.069 -9.300 32.195 1.00 84.81 189 HIS A CA 1
ATOM 1474 C C . HIS A 1 189 ? -13.951 -8.544 33.537 1.00 84.81 189 HIS A C 1
ATOM 1476 O O . HIS A 1 189 ? -13.099 -8.873 34.364 1.00 84.81 189 HIS A O 1
ATOM 1482 N N . ILE A 1 190 ? -14.782 -7.522 33.781 1.00 83.25 190 ILE A N 1
ATOM 1483 C CA . ILE A 1 190 ? -14.907 -6.952 35.135 1.00 83.25 190 ILE A CA 1
ATOM 1484 C C . ILE A 1 190 ? -15.581 -7.969 36.054 1.00 83.25 190 ILE A C 1
ATOM 1486 O O . ILE A 1 190 ? -16.584 -8.579 35.680 1.00 83.25 190 ILE A O 1
ATOM 1490 N N . ASP A 1 191 ? -15.059 -8.091 37.276 1.00 84.44 191 ASP A N 1
ATOM 1491 C CA . ASP A 1 191 ? -15.663 -8.945 38.289 1.00 84.44 191 ASP A CA 1
ATOM 1492 C C . ASP A 1 191 ? -17.073 -8.447 38.639 1.00 84.44 191 ASP A C 1
ATOM 1494 O O . ASP A 1 191 ? -17.251 -7.283 39.020 1.00 84.44 191 ASP A O 1
ATOM 1498 N N . PRO A 1 192 ? -18.096 -9.314 38.548 1.00 82.50 192 PRO A N 1
ATOM 1499 C CA . PRO A 1 192 ? -19.477 -8.920 38.811 1.00 82.50 192 PRO A CA 1
ATOM 1500 C C . PRO A 1 192 ? -19.676 -8.433 40.253 1.00 82.50 192 PRO A C 1
ATOM 1502 O O . PRO A 1 192 ? -20.528 -7.583 40.503 1.00 82.50 192 PRO A O 1
ATOM 1505 N N . THR A 1 193 ? -18.829 -8.875 41.187 1.00 85.69 193 THR A N 1
ATOM 1506 C CA . THR A 1 193 ? -18.854 -8.455 42.594 1.00 85.69 193 THR A CA 1
ATOM 1507 C C . THR A 1 193 ? -18.657 -6.953 42.785 1.00 85.69 193 THR A C 1
ATOM 1509 O O . THR A 1 193 ? -19.302 -6.366 43.652 1.00 85.69 193 THR A O 1
ATOM 1512 N N . ASP A 1 194 ? -17.815 -6.304 41.977 1.00 83.50 194 ASP A N 1
ATOM 1513 C CA . ASP A 1 194 ? -17.573 -4.858 42.086 1.00 83.50 194 ASP A CA 1
ATOM 1514 C C . ASP A 1 194 ? -18.811 -4.054 41.666 1.00 83.50 194 ASP A C 1
ATOM 1516 O O . ASP A 1 194 ? -19.163 -3.044 42.282 1.00 83.50 194 ASP A O 1
ATOM 1520 N N . ILE A 1 195 ? -19.517 -4.543 40.645 1.00 85.12 195 ILE A N 1
ATOM 1521 C CA . ILE A 1 195 ? -20.768 -3.956 40.159 1.00 85.12 195 ILE A CA 1
ATOM 1522 C C . ILE A 1 195 ? -21.880 -4.173 41.190 1.00 85.12 195 ILE A C 1
ATOM 1524 O O . ILE A 1 195 ? -22.634 -3.244 41.487 1.00 85.12 195 ILE A O 1
ATOM 1528 N N . ASP A 1 196 ? -21.962 -5.369 41.771 1.00 88.25 196 ASP A N 1
ATOM 1529 C CA . ASP A 1 196 ? -22.971 -5.710 42.773 1.00 88.25 196 ASP A CA 1
ATOM 1530 C C . ASP A 1 196 ? -22.803 -4.896 44.061 1.00 88.25 196 ASP A C 1
ATOM 1532 O O . ASP A 1 196 ? -23.793 -4.432 44.631 1.00 88.25 196 ASP A O 1
ATOM 1536 N N . ASN A 1 197 ? -21.565 -4.648 44.495 1.00 89.38 197 ASN A N 1
ATOM 1537 C CA . ASN A 1 197 ? -21.274 -3.799 45.652 1.00 89.38 197 ASN A CA 1
ATOM 1538 C C . ASN A 1 197 ? -21.757 -2.355 45.443 1.00 89.38 197 ASN A C 1
ATOM 1540 O O . ASN A 1 197 ? -22.366 -1.766 46.337 1.00 89.38 197 ASN A O 1
ATOM 1544 N N . GLU A 1 198 ? -21.532 -1.785 44.258 1.00 88.06 198 GLU A N 1
ATOM 1545 C CA . GLU A 1 198 ? -22.005 -0.438 43.918 1.00 88.06 198 GLU A CA 1
ATOM 1546 C C . GLU A 1 198 ? -23.530 -0.378 43.733 1.00 88.06 198 GLU A C 1
ATOM 1548 O O . GLU A 1 198 ? -24.180 0.571 44.180 1.00 88.06 198 GLU A O 1
ATOM 1553 N N . ARG A 1 199 ? -24.142 -1.415 43.147 1.00 87.06 199 ARG A N 1
ATOM 1554 C CA . ARG A 1 199 ? -25.607 -1.522 43.042 1.00 87.06 199 ARG A CA 1
ATOM 1555 C C . ARG A 1 199 ? -26.270 -1.566 44.417 1.00 87.06 199 ARG A C 1
ATOM 1557 O O . ARG A 1 199 ? -27.249 -0.846 44.618 1.00 87.06 199 ARG A O 1
ATOM 1564 N N . LYS A 1 200 ? -25.714 -2.331 45.363 1.00 89.25 200 LYS A N 1
ATOM 1565 C CA . LYS A 1 200 ? -26.205 -2.406 46.750 1.00 89.25 200 LYS A CA 1
ATOM 1566 C C . LYS A 1 200 ? -26.140 -1.055 47.460 1.00 89.25 200 LYS A C 1
ATOM 1568 O O . LYS A 1 200 ? -27.133 -0.640 48.045 1.00 89.25 200 LYS A O 1
ATOM 1573 N N . LYS A 1 201 ? -25.044 -0.299 47.314 1.00 88.94 201 LYS A N 1
ATOM 1574 C CA . LYS A 1 201 ? -24.942 1.066 47.873 1.00 88.94 201 LYS A CA 1
ATOM 1575 C C . LYS A 1 201 ? -26.065 1.987 47.385 1.00 88.94 201 LYS A C 1
ATOM 1577 O O . LYS A 1 201 ? -26.598 2.777 48.160 1.00 88.94 201 LYS A O 1
ATOM 1582 N N . ILE A 1 202 ? -26.431 1.898 46.105 1.00 86.69 202 ILE A N 1
ATOM 1583 C CA . ILE A 1 202 ? -27.525 2.694 45.529 1.00 86.69 202 ILE A CA 1
ATOM 1584 C C . ILE A 1 202 ? -28.885 2.237 46.069 1.00 86.69 202 ILE A C 1
ATOM 1586 O O . ILE A 1 202 ? -29.747 3.076 46.328 1.00 86.69 202 ILE A O 1
ATOM 1590 N N . GLU A 1 203 ? -29.086 0.927 46.225 1.00 85.38 203 GLU A N 1
ATOM 1591 C CA . GLU A 1 203 ? -30.307 0.359 46.809 1.00 85.38 203 GLU A CA 1
ATOM 1592 C C . GLU A 1 203 ? -30.492 0.808 48.259 1.00 85.38 203 GLU A C 1
ATOM 1594 O O . GLU A 1 203 ? -31.559 1.325 48.599 1.00 85.38 203 GLU A O 1
ATOM 1599 N N . ASP A 1 204 ? -29.440 0.721 49.072 1.00 86.12 204 ASP A N 1
ATOM 1600 C CA . ASP A 1 204 ? -29.448 1.127 50.479 1.00 86.12 204 ASP A CA 1
ATOM 1601 C C . ASP A 1 204 ? -29.789 2.615 50.651 1.00 86.12 204 ASP A C 1
ATOM 1603 O O . ASP A 1 204 ? -30.530 2.986 51.563 1.00 86.12 204 ASP A O 1
ATOM 1607 N N . GLN A 1 205 ? -29.321 3.467 49.733 1.00 82.25 205 GLN A N 1
ATOM 1608 C CA . GLN A 1 205 ? -29.630 4.902 49.704 1.00 82.25 205 GLN A CA 1
ATOM 1609 C C . GLN A 1 205 ? -31.051 5.231 49.230 1.00 82.25 205 GLN A C 1
ATOM 1611 O O . GLN A 1 205 ? -31.500 6.365 49.388 1.00 82.25 205 GLN A O 1
ATOM 1616 N N . SER A 1 206 ? -31.751 4.283 48.608 1.00 75.88 206 SER A N 1
ATOM 1617 C CA . SER A 1 206 ? -33.032 4.538 47.941 1.00 75.88 206 SER A CA 1
ATOM 1618 C C . SER A 1 206 ? -34.273 4.242 48.785 1.00 75.88 206 SER A C 1
ATOM 1620 O O . SER A 1 206 ? -35.384 4.417 48.278 1.00 75.88 206 SER A O 1
ATOM 1622 N N . LYS A 1 207 ? -34.111 3.812 50.050 1.00 71.12 207 LYS A N 1
ATOM 1623 C CA . LYS A 1 207 ? -35.228 3.430 50.932 1.00 71.12 207 LYS A CA 1
ATOM 1624 C C . LYS A 1 207 ? -36.324 4.515 50.948 1.00 71.12 207 LYS A C 1
ATOM 1626 O O . LYS A 1 207 ? -36.021 5.679 51.215 1.00 71.12 207 LYS A O 1
ATOM 1631 N N . PRO A 1 208 ? -37.582 4.159 50.635 1.00 67.19 208 PRO A N 1
ATOM 1632 C CA . PRO A 1 208 ? -38.624 5.141 50.374 1.00 67.19 208 PRO A CA 1
ATOM 1633 C C . PRO A 1 208 ? -39.156 5.768 51.668 1.00 67.19 208 PRO A C 1
ATOM 1635 O O . PRO A 1 208 ? -39.566 5.061 52.581 1.00 67.19 208 PRO A O 1
ATOM 1638 N N . ASN A 1 209 ? -39.217 7.099 51.688 1.00 60.25 209 ASN A N 1
ATOM 1639 C CA . ASN A 1 209 ? -40.032 7.903 52.598 1.00 60.25 209 ASN A CA 1
ATOM 1640 C C . ASN A 1 209 ? -40.874 8.835 51.716 1.00 60.25 209 ASN A C 1
ATOM 1642 O O . ASN A 1 209 ? -40.414 9.921 51.369 1.00 60.25 209 ASN A O 1
ATOM 1646 N N . GLY A 1 210 ? -42.049 8.401 51.257 1.00 66.75 210 GLY A N 1
ATOM 1647 C CA . GLY A 1 210 ? -42.867 9.255 50.396 1.00 66.75 210 GLY A CA 1
ATOM 1648 C C . GLY A 1 210 ? -44.049 8.573 49.720 1.00 66.75 210 GLY A C 1
ATOM 1649 O O . GLY A 1 210 ? -44.176 7.350 49.711 1.00 66.75 210 GLY A O 1
ATOM 1650 N N . ASN A 1 211 ? -44.908 9.418 49.161 1.00 69.69 211 ASN A N 1
ATOM 1651 C CA . ASN A 1 211 ? -46.236 9.112 48.640 1.00 69.69 211 ASN A CA 1
ATOM 1652 C C . ASN A 1 211 ? -46.155 8.276 47.340 1.00 69.69 211 ASN A C 1
ATOM 1654 O O . ASN A 1 211 ? -45.135 8.266 46.650 1.00 69.69 211 ASN A O 1
ATOM 1658 N N . GLU A 1 212 ? -47.239 7.592 46.953 1.00 72.88 212 GLU A N 1
ATOM 1659 C CA . GLU A 1 212 ? -47.245 6.605 45.851 1.00 72.88 212 GLU A CA 1
ATOM 1660 C C . GLU A 1 212 ? -46.758 7.155 44.490 1.00 72.88 212 GLU A C 1
ATOM 1662 O O . GLU A 1 212 ? -46.052 6.459 43.759 1.00 72.88 212 GLU A O 1
ATOM 1667 N N . ASN A 1 213 ? -47.034 8.421 44.159 1.00 71.12 213 ASN A N 1
ATOM 1668 C CA . ASN A 1 213 ? -46.544 9.043 42.918 1.00 71.12 213 ASN A CA 1
ATOM 1669 C C . ASN A 1 213 ? -45.036 9.363 42.949 1.00 71.12 213 ASN A C 1
ATOM 1671 O O . ASN A 1 213 ? -44.357 9.218 41.929 1.00 71.12 213 ASN A O 1
ATOM 1675 N N . ASP A 1 214 ? -44.490 9.712 44.116 1.00 74.88 214 ASP A N 1
ATOM 1676 C CA . ASP A 1 214 ? -43.053 9.943 44.305 1.00 74.88 214 ASP A CA 1
ATOM 1677 C C . ASP A 1 214 ? -42.263 8.633 44.227 1.00 74.88 214 ASP A C 1
ATOM 1679 O O . ASP A 1 214 ? -41.108 8.615 43.788 1.00 74.88 214 ASP A O 1
ATOM 1683 N N . SER A 1 215 ? -42.906 7.513 44.577 1.00 75.25 215 SER A N 1
ATOM 1684 C CA . SER A 1 215 ? -42.299 6.185 44.507 1.00 75.25 215 SER A CA 1
ATOM 1685 C C . SER A 1 215 ? -41.878 5.821 43.078 1.00 75.25 215 SER A C 1
ATOM 1687 O O . SER A 1 215 ? -40.727 5.446 42.867 1.00 75.25 215 SER A O 1
ATOM 1689 N N . LYS A 1 216 ? -42.744 6.043 42.074 1.00 81.31 216 LYS A N 1
ATOM 1690 C CA . LYS A 1 216 ? -42.465 5.710 40.664 1.00 81.31 216 LYS A CA 1
ATOM 1691 C C . LYS A 1 216 ? -41.301 6.523 40.099 1.00 81.31 216 LYS A C 1
ATOM 1693 O O . LYS A 1 216 ? -40.424 5.969 39.434 1.00 81.31 216 LYS A O 1
ATOM 1698 N N . ILE A 1 217 ? -41.264 7.826 40.386 1.00 81.81 217 ILE A N 1
ATOM 1699 C CA . ILE A 1 217 ? -40.167 8.703 39.949 1.00 81.81 217 ILE A CA 1
ATOM 1700 C C . ILE A 1 217 ? -38.856 8.316 40.644 1.00 81.81 217 ILE A C 1
ATOM 1702 O O . ILE A 1 217 ? -37.803 8.294 39.999 1.00 81.81 217 ILE A O 1
ATOM 1706 N N . ASN A 1 218 ? -38.903 7.956 41.929 1.00 83.12 218 ASN A N 1
ATOM 1707 C CA . ASN A 1 218 ? -37.724 7.492 42.654 1.00 83.12 218 ASN A CA 1
ATOM 1708 C C . ASN A 1 218 ? -37.198 6.161 42.088 1.00 83.12 218 ASN A C 1
ATOM 1710 O O . ASN A 1 218 ? -36.000 6.032 41.842 1.00 83.12 218 ASN A O 1
ATOM 1714 N N . THR A 1 219 ? -38.074 5.205 41.766 1.00 84.69 219 THR A N 1
ATOM 1715 C CA . THR A 1 219 ? -37.683 3.926 41.150 1.00 84.69 219 THR A CA 1
ATOM 1716 C C . THR A 1 219 ? -37.022 4.120 39.784 1.00 84.69 219 THR A C 1
ATOM 1718 O O . THR A 1 219 ? -35.974 3.527 39.528 1.00 84.69 219 THR A O 1
ATOM 1721 N N . LEU A 1 220 ? -37.569 4.984 38.920 1.00 87.31 220 LEU A N 1
ATOM 1722 C CA . LEU A 1 220 ? -36.960 5.301 37.620 1.00 87.31 220 LEU A CA 1
ATOM 1723 C C . LEU A 1 220 ? -35.584 5.961 37.778 1.00 87.31 220 LEU A C 1
ATOM 1725 O O . LEU A 1 220 ? -34.634 5.596 37.083 1.00 87.31 220 LEU A O 1
ATOM 1729 N N . ARG A 1 221 ? -35.448 6.890 38.731 1.00 87.12 221 ARG A N 1
ATOM 1730 C CA . ARG A 1 221 ? -34.168 7.540 39.048 1.00 87.12 221 ARG A CA 1
ATOM 1731 C C . ARG A 1 221 ? -33.128 6.525 39.524 1.00 87.12 221 ARG A C 1
ATOM 1733 O O . ARG A 1 221 ? -31.970 6.606 39.120 1.00 87.12 221 ARG A O 1
ATOM 1740 N N . VAL A 1 222 ? -33.535 5.568 40.354 1.00 87.12 222 VAL A N 1
ATOM 1741 C CA . VAL A 1 222 ? -32.675 4.487 40.854 1.00 87.12 222 VAL A CA 1
ATOM 1742 C C . VAL A 1 222 ? -32.264 3.542 39.725 1.00 87.12 222 VAL A C 1
ATOM 1744 O O . VAL A 1 222 ? -31.082 3.227 39.614 1.00 87.12 222 VAL A O 1
ATOM 1747 N N . MET A 1 223 ? -33.191 3.147 38.847 1.00 87.38 223 MET A N 1
ATOM 1748 C CA . MET A 1 223 ? -32.903 2.319 37.666 1.00 87.38 223 MET A CA 1
ATOM 1749 C C . MET A 1 223 ? -31.885 2.995 36.739 1.00 87.38 223 MET A C 1
ATOM 1751 O O . MET A 1 223 ? -30.868 2.392 36.393 1.00 87.38 223 MET A O 1
ATOM 1755 N N . TYR A 1 224 ? -32.098 4.274 36.415 1.00 88.88 224 TYR A N 1
ATOM 1756 C CA . TYR A 1 224 ? -31.161 5.049 35.601 1.00 88.88 224 TYR A CA 1
ATOM 1757 C C . TYR A 1 224 ? -29.785 5.166 36.273 1.00 88.88 224 TYR A C 1
ATOM 1759 O O . TYR A 1 224 ? -28.754 4.970 35.628 1.00 88.88 224 TYR A O 1
ATOM 1767 N N . ARG A 1 225 ? -29.748 5.422 37.589 1.00 89.69 225 ARG A N 1
ATOM 1768 C CA . ARG A 1 225 ? -28.498 5.516 38.357 1.00 89.69 225 ARG A CA 1
ATOM 1769 C C . ARG A 1 225 ? -27.734 4.190 38.374 1.00 89.69 225 ARG A C 1
ATOM 1771 O O . ARG A 1 225 ? -26.524 4.212 38.179 1.00 89.69 225 ARG A O 1
ATOM 1778 N N . LYS A 1 226 ? -28.413 3.050 38.546 1.00 88.56 226 LYS A N 1
ATOM 1779 C CA . LYS A 1 226 ? -27.785 1.717 38.484 1.00 88.56 226 LYS A CA 1
ATOM 1780 C C . LYS A 1 226 ? -27.148 1.454 37.121 1.00 88.56 226 LYS A C 1
ATOM 1782 O O . LYS A 1 226 ? -26.015 0.989 37.069 1.00 88.56 226 LYS A O 1
ATOM 1787 N N . GLN A 1 227 ? -27.836 1.803 36.033 1.00 89.88 227 GLN A N 1
ATOM 1788 C CA . GLN A 1 227 ? -27.317 1.629 34.674 1.00 89.88 227 GLN A CA 1
ATOM 1789 C C . GLN A 1 227 ? -26.107 2.533 34.391 1.00 89.88 227 GLN A C 1
ATOM 1791 O O . GLN A 1 227 ? -25.149 2.111 33.743 1.00 89.88 227 GLN A O 1
ATOM 1796 N N . GLN A 1 228 ? -26.126 3.770 34.893 1.00 88.88 228 GLN A N 1
ATOM 1797 C CA . GLN A 1 228 ? -24.992 4.690 34.788 1.00 88.88 228 GLN A CA 1
ATOM 1798 C C . GLN A 1 228 ? -23.784 4.198 35.590 1.00 88.88 228 GLN A C 1
ATOM 1800 O O . GLN A 1 228 ? -22.675 4.167 35.061 1.00 88.88 228 GLN A O 1
ATOM 1805 N N . VAL A 1 229 ? -24.003 3.764 36.834 1.00 87.81 229 VAL A N 1
ATOM 1806 C CA . VAL A 1 229 ? -22.939 3.263 37.713 1.00 87.81 229 VAL A CA 1
ATOM 1807 C C . VAL A 1 229 ? -22.332 1.969 37.189 1.00 87.81 229 VAL A C 1
ATOM 1809 O O . VAL A 1 229 ? -21.121 1.806 37.223 1.00 87.81 229 VAL A O 1
ATOM 1812 N N . GLU A 1 230 ? -23.127 1.078 36.604 1.00 87.50 230 GLU A N 1
ATOM 1813 C CA . GLU A 1 230 ? -22.588 -0.102 35.931 1.00 87.50 230 GLU A CA 1
ATOM 1814 C C . GLU A 1 230 ? -21.623 0.277 34.799 1.00 87.50 230 GLU A C 1
ATOM 1816 O O . GLU A 1 230 ? -20.519 -0.263 34.719 1.00 87.50 230 GLU A O 1
ATOM 1821 N N . ARG A 1 231 ? -21.995 1.237 33.942 1.00 86.81 231 ARG A N 1
ATOM 1822 C CA . ARG A 1 231 ? -21.122 1.681 32.848 1.00 86.81 231 ARG A CA 1
ATOM 1823 C C . ARG A 1 231 ? -19.842 2.320 33.373 1.00 86.81 231 ARG A C 1
ATOM 1825 O O . ARG A 1 231 ? -18.769 1.987 32.877 1.00 86.81 231 ARG A O 1
ATOM 1832 N N . THR A 1 232 ? -19.929 3.201 34.367 1.00 86.50 232 THR A N 1
ATOM 1833 C CA . THR A 1 232 ? -18.751 3.891 34.913 1.00 86.50 232 THR A CA 1
ATOM 1834 C C . THR A 1 232 ? -17.845 2.962 35.710 1.00 86.50 232 THR A C 1
ATOM 1836 O O . THR A 1 232 ? -16.629 3.059 35.560 1.00 86.50 232 THR A O 1
ATOM 1839 N N . THR A 1 233 ? -18.391 2.024 36.484 1.00 87.06 233 THR A N 1
ATOM 1840 C CA . THR A 1 233 ? -17.607 1.003 37.195 1.00 87.06 233 THR A CA 1
ATOM 1841 C C . THR A 1 233 ? -16.884 0.093 36.215 1.00 87.06 233 THR A C 1
ATOM 1843 O O . THR A 1 233 ? -15.695 -0.163 36.397 1.00 87.06 233 THR A O 1
ATOM 1846 N N . ARG A 1 234 ? -17.541 -0.323 35.124 1.00 85.19 234 ARG A N 1
ATOM 1847 C CA . ARG A 1 234 ? -16.889 -1.118 34.077 1.00 85.19 234 ARG A CA 1
ATOM 1848 C C . ARG A 1 234 ? -15.771 -0.344 33.383 1.00 85.19 234 ARG A C 1
ATOM 1850 O O . ARG A 1 234 ? -14.658 -0.845 33.314 1.00 85.19 234 ARG A O 1
ATOM 1857 N N . VAL A 1 235 ? -16.021 0.899 32.960 1.00 87.44 235 VAL A N 1
ATOM 1858 C CA . VAL A 1 235 ? -14.987 1.751 32.339 1.00 87.44 235 VAL A CA 1
ATOM 1859 C C . VAL A 1 235 ? -13.808 1.970 33.291 1.00 87.44 235 VAL A C 1
ATOM 1861 O O . VAL A 1 235 ? -12.650 1.831 32.902 1.00 87.44 235 VAL A O 1
ATOM 1864 N N . ARG A 1 236 ? -14.078 2.281 34.561 1.00 86.12 236 ARG A N 1
ATOM 1865 C CA . ARG A 1 236 ? -13.035 2.541 35.557 1.00 86.12 236 ARG A CA 1
ATOM 1866 C C . ARG A 1 236 ? -12.242 1.278 35.894 1.00 86.12 236 ARG A C 1
ATOM 1868 O O . ARG A 1 236 ? -11.020 1.347 35.976 1.00 86.12 236 ARG A O 1
ATOM 1875 N N . GLY A 1 237 ? -12.910 0.136 36.042 1.00 85.56 237 GLY A N 1
ATOM 1876 C CA . GLY A 1 237 ? -12.273 -1.160 36.271 1.00 85.56 237 GLY A CA 1
ATOM 1877 C C . GLY A 1 237 ? -11.376 -1.577 35.106 1.00 85.56 237 GLY A C 1
ATOM 1878 O O . GLY A 1 237 ? -10.227 -1.955 35.330 1.00 85.56 237 GLY A O 1
ATOM 1879 N N . SER A 1 238 ? -11.846 -1.421 33.863 1.00 85.62 238 SER A N 1
ATOM 1880 C CA . SER A 1 238 ? -11.038 -1.715 32.674 1.00 85.62 238 SER A CA 1
ATOM 1881 C C . SER A 1 238 ? -9.835 -0.782 32.546 1.00 85.62 238 SER A C 1
ATOM 1883 O O . SER A 1 238 ? -8.732 -1.250 32.274 1.00 85.62 238 SER A O 1
ATOM 1885 N N . ILE A 1 239 ? -10.008 0.519 32.812 1.00 86.25 239 ILE A N 1
ATOM 1886 C CA . ILE A 1 239 ? -8.902 1.490 32.799 1.00 86.25 239 ILE A CA 1
ATOM 1887 C C . ILE A 1 239 ? -7.850 1.132 33.853 1.00 86.25 239 ILE A C 1
ATOM 1889 O O . ILE A 1 239 ? -6.662 1.163 33.553 1.00 86.25 239 ILE A O 1
ATOM 1893 N N . LEU A 1 240 ? -8.260 0.771 35.070 1.00 84.62 240 LEU A N 1
ATOM 1894 C CA . LEU A 1 240 ? -7.318 0.473 36.152 1.00 84.62 240 LEU A CA 1
ATOM 1895 C C . LEU A 1 240 ? -6.560 -0.844 35.945 1.00 84.62 240 LEU A C 1
ATOM 1897 O O . LEU A 1 240 ? -5.383 -0.914 36.285 1.00 84.62 240 LEU A O 1
ATOM 1901 N N . ARG A 1 241 ? -7.209 -1.878 35.393 1.00 81.31 241 ARG A N 1
ATOM 1902 C CA . ARG A 1 241 ? -6.584 -3.195 35.177 1.00 81.31 241 ARG A CA 1
ATOM 1903 C C . ARG A 1 241 ? -5.695 -3.239 33.937 1.00 81.31 241 ARG A C 1
ATOM 1905 O O . ARG A 1 241 ? -4.634 -3.849 33.976 1.00 81.31 241 ARG A O 1
ATOM 1912 N N . VAL A 1 242 ? -6.133 -2.617 32.843 1.00 84.69 242 VAL A N 1
ATOM 1913 C CA . VAL A 1 242 ? -5.474 -2.734 31.531 1.00 84.69 242 VAL A CA 1
ATOM 1914 C C . VAL A 1 242 ? -4.654 -1.487 31.192 1.00 84.69 242 VAL A C 1
ATOM 1916 O O . VAL A 1 242 ? -3.617 -1.587 30.541 1.00 84.69 242 VAL A O 1
ATOM 1919 N N . GLY A 1 243 ? -5.067 -0.311 31.670 1.00 82.94 243 GLY A N 1
ATOM 1920 C CA . GLY A 1 243 ? -4.482 0.968 31.269 1.00 82.94 243 GLY A CA 1
ATOM 1921 C C . GLY A 1 243 ? -3.021 1.154 31.673 1.00 82.94 243 GLY A C 1
ATOM 1922 O O . GLY A 1 243 ? -2.263 1.718 30.893 1.00 82.94 243 GLY A O 1
ATOM 1923 N N . SER A 1 244 ? -2.591 0.658 32.838 1.00 84.44 244 SER A N 1
ATOM 1924 C CA . SER A 1 244 ? -1.187 0.765 33.272 1.00 84.44 244 SER A CA 1
ATOM 1925 C C . SER A 1 244 ? -0.249 -0.075 32.404 1.00 84.44 244 SER A C 1
ATOM 1927 O O . SER A 1 244 ? 0.794 0.417 31.976 1.00 84.44 244 SER A O 1
ATOM 1929 N N . ALA A 1 245 ? -0.645 -1.311 32.087 1.00 83.38 245 ALA A N 1
ATOM 1930 C CA . ALA A 1 245 ? 0.107 -2.204 31.212 1.00 83.38 245 ALA A CA 1
ATOM 1931 C C . ALA A 1 245 ? 0.158 -1.670 29.773 1.00 83.38 245 ALA A C 1
ATOM 1933 O O . ALA A 1 245 ? 1.231 -1.604 29.178 1.00 83.38 245 ALA A O 1
ATOM 1934 N N . VAL A 1 246 ? -0.983 -1.217 29.243 1.00 83.25 246 VAL A N 1
ATOM 1935 C CA . VAL A 1 246 ? -1.080 -0.634 27.897 1.00 83.25 246 VAL A CA 1
ATOM 1936 C C . VAL A 1 246 ? -0.263 0.653 27.781 1.00 83.25 246 VAL A C 1
ATOM 1938 O O . VAL A 1 246 ? 0.475 0.822 26.814 1.00 83.25 246 VAL A O 1
ATOM 1941 N N . PHE A 1 247 ? -0.335 1.542 28.774 1.00 85.38 247 PHE A N 1
ATOM 1942 C CA . PHE A 1 247 ? 0.457 2.770 28.782 1.00 85.38 247 PHE A CA 1
ATOM 1943 C C . PHE A 1 247 ? 1.955 2.475 28.858 1.00 85.38 247 PHE A C 1
ATOM 1945 O O . PHE A 1 247 ? 2.733 3.085 28.131 1.00 85.38 247 PHE A O 1
ATOM 1952 N N . MET A 1 248 ? 2.363 1.520 29.698 1.00 88.56 248 MET A N 1
ATOM 1953 C CA . MET A 1 248 ? 3.765 1.124 29.794 1.00 88.56 248 MET A CA 1
ATOM 1954 C C . MET A 1 248 ? 4.265 0.529 28.475 1.00 88.56 248 MET A C 1
ATOM 1956 O O . MET A 1 248 ? 5.343 0.904 28.031 1.00 88.56 248 MET A O 1
ATOM 1960 N N . ALA A 1 249 ? 3.475 -0.330 27.824 1.00 82.56 249 ALA A N 1
ATOM 1961 C CA . ALA A 1 249 ? 3.804 -0.899 26.519 1.00 82.56 249 ALA A CA 1
ATOM 1962 C C . ALA A 1 249 ? 3.907 0.176 25.422 1.00 82.56 249 ALA A C 1
ATOM 1964 O O . ALA A 1 249 ? 4.836 0.164 24.613 1.00 82.56 249 ALA A O 1
ATOM 1965 N N . ALA A 1 250 ? 2.991 1.148 25.410 1.00 81.94 250 ALA A N 1
ATOM 1966 C CA . ALA A 1 250 ? 3.061 2.282 24.493 1.00 81.94 250 ALA A CA 1
ATOM 1967 C C . ALA A 1 250 ? 4.307 3.143 24.756 1.00 81.94 250 ALA A C 1
ATOM 1969 O O . ALA A 1 250 ? 5.000 3.533 23.818 1.00 81.94 250 ALA A O 1
ATOM 1970 N N . PHE A 1 251 ? 4.629 3.394 26.027 1.00 87.69 251 PHE A N 1
ATOM 1971 C CA . PHE A 1 251 ? 5.800 4.168 26.423 1.00 87.69 251 PHE A CA 1
ATOM 1972 C C . PHE A 1 251 ? 7.111 3.462 26.071 1.00 87.69 251 PHE A C 1
ATOM 1974 O O . PHE A 1 251 ? 8.013 4.107 25.548 1.00 87.69 251 PHE A O 1
ATOM 1981 N N . THR A 1 252 ? 7.229 2.152 26.306 1.00 88.00 252 THR A N 1
ATOM 1982 C CA . THR A 1 252 ? 8.423 1.390 25.912 1.00 88.00 252 THR A CA 1
ATOM 1983 C C . THR A 1 252 ? 8.577 1.337 24.400 1.00 88.00 252 THR A C 1
ATOM 1985 O O . THR A 1 252 ? 9.690 1.512 23.918 1.00 88.00 252 THR A O 1
ATOM 1988 N N . THR A 1 253 ? 7.484 1.176 23.648 1.00 84.25 253 THR A N 1
ATOM 1989 C CA . THR A 1 253 ? 7.510 1.217 22.174 1.00 84.25 253 THR A CA 1
ATOM 1990 C C . THR A 1 253 ? 7.957 2.588 21.668 1.00 84.25 253 THR A C 1
ATOM 1992 O O . THR A 1 253 ? 8.811 2.676 20.791 1.00 84.25 253 THR A O 1
ATOM 1995 N N . PHE A 1 254 ? 7.435 3.664 22.262 1.00 84.56 254 PHE A N 1
ATOM 1996 C CA . PHE A 1 254 ? 7.845 5.029 21.946 1.00 84.56 254 PHE A CA 1
ATOM 1997 C C . PHE A 1 254 ? 9.321 5.269 22.284 1.00 84.56 254 PHE A C 1
ATOM 1999 O O . PHE A 1 254 ? 10.071 5.729 21.432 1.00 84.56 254 PHE A O 1
ATOM 2006 N N . ALA A 1 255 ? 9.760 4.914 23.493 1.00 86.50 255 ALA A N 1
ATOM 2007 C CA . ALA A 1 255 ? 11.138 5.103 23.942 1.00 86.50 255 ALA A CA 1
ATOM 2008 C C . ALA A 1 255 ? 12.140 4.279 23.118 1.00 86.50 255 ALA A C 1
ATOM 2010 O O . ALA A 1 255 ? 13.203 4.785 22.772 1.00 86.50 255 ALA A O 1
ATOM 2011 N N . ALA A 1 256 ? 11.787 3.042 22.759 1.00 83.44 256 ALA A N 1
ATOM 2012 C CA . ALA A 1 256 ? 12.588 2.207 21.870 1.00 83.44 256 ALA A CA 1
ATOM 2013 C C . ALA A 1 256 ? 12.694 2.800 20.458 1.00 83.44 256 ALA A C 1
ATOM 2015 O O . ALA A 1 256 ? 13.717 2.625 19.814 1.00 83.44 256 ALA A O 1
ATOM 2016 N N . GLY A 1 257 ? 11.676 3.531 19.992 1.00 77.31 257 GLY A N 1
ATOM 2017 C CA . GLY A 1 257 ? 11.709 4.222 18.701 1.00 77.31 257 GLY A CA 1
ATOM 2018 C C . GLY A 1 257 ? 12.654 5.431 18.637 1.00 77.31 257 GLY A C 1
ATOM 2019 O O . GLY A 1 257 ? 12.944 5.896 17.540 1.00 77.31 257 GLY A O 1
ATOM 2020 N N . PHE A 1 258 ? 13.129 5.945 19.778 1.00 77.94 258 PHE A N 1
ATOM 2021 C CA . PHE A 1 258 ? 14.096 7.053 19.851 1.00 77.94 258 PHE A CA 1
ATOM 2022 C C . PHE A 1 258 ? 15.545 6.601 20.096 1.00 77.94 258 PHE A C 1
ATOM 2024 O O . PHE A 1 258 ? 16.443 7.446 20.058 1.00 77.94 258 PHE A O 1
ATOM 2031 N N . SER A 1 259 ? 15.769 5.315 20.385 1.00 64.81 259 SER A N 1
ATOM 2032 C CA . SER A 1 259 ? 17.095 4.732 20.640 1.00 64.81 259 SER A CA 1
ATOM 2033 C C . SER A 1 259 ? 17.686 4.083 19.398 1.00 64.81 259 SER A C 1
ATOM 2035 O O . SER A 1 259 ? 18.932 3.970 19.397 1.00 64.81 259 SER A O 1
#

pLDDT: mean 77.71, std 12.0, range [37.84, 91.12]